Protein AF-A0A7H8PXS8-F1 (afdb_monomer)

Nearest PDB structures (foldseek):
  6e12-assembly1_A  TM=7.607E-01  e=1.998E-04  Nostoc sp. PCC 7120 = FACHB-418
  6e12-assembly1_B  TM=7.506E-01  e=2.685E-04  Nostoc sp. PCC 7120 = FACHB-418

Structure (mmCIF, N/CA/C/O backbone):
data_AF-A0A7H8PXS8-F1
#
_entry.id   AF-A0A7H8PXS8-F1
#
loop_
_atom_site.group_PDB
_atom_site.id
_atom_site.type_symbol
_atom_site.label_atom_id
_atom_site.label_alt_id
_atom_site.label_comp_id
_atom_site.label_asym_id
_atom_site.label_entity_id
_atom_site.label_seq_id
_atom_site.pdbx_PDB_ins_code
_atom_site.Cartn_x
_atom_site.Cartn_y
_atom_site.Cartn_z
_atom_site.occupancy
_atom_site.B_iso_or_equiv
_atom_site.auth_seq_id
_atom_site.auth_comp_id
_atom_site.auth_asym_id
_atom_site.auth_atom_id
_atom_site.pdbx_PDB_model_num
ATOM 1 N N . MET A 1 1 ? 23.139 -8.302 -4.263 1.00 83.38 1 MET A N 1
ATOM 2 C CA . MET A 1 1 ? 21.776 -8.685 -4.672 1.00 83.38 1 MET A CA 1
ATOM 3 C C . MET A 1 1 ? 21.035 -9.278 -3.473 1.00 83.38 1 MET A C 1
ATOM 5 O O . MET A 1 1 ? 21.646 -10.032 -2.718 1.00 83.38 1 MET A O 1
ATOM 9 N N . ILE A 1 2 ? 19.792 -8.868 -3.223 1.00 92.62 2 ILE A N 1
ATOM 10 C CA . ILE A 1 2 ? 18.937 -9.351 -2.122 1.00 92.62 2 ILE A CA 1
ATOM 11 C C . ILE A 1 2 ? 18.161 -10.564 -2.630 1.00 92.62 2 ILE A C 1
ATOM 13 O O . ILE A 1 2 ? 17.504 -10.453 -3.654 1.00 92.62 2 ILE A O 1
ATOM 17 N N . ARG A 1 3 ? 18.205 -11.699 -1.926 1.00 95.94 3 ARG A N 1
ATOM 18 C CA . ARG A 1 3 ? 17.465 -12.904 -2.329 1.00 95.94 3 ARG A CA 1
ATOM 19 C C . ARG A 1 3 ? 16.195 -13.068 -1.503 1.00 95.94 3 ARG A C 1
ATOM 21 O O . ARG A 1 3 ? 16.244 -12.937 -0.281 1.00 95.94 3 ARG A O 1
ATOM 28 N N . LEU A 1 4 ? 15.079 -13.392 -2.148 1.00 96.19 4 LEU A N 1
ATOM 29 C CA . LEU A 1 4 ? 13.788 -13.543 -1.466 1.00 96.19 4 LEU A CA 1
ATOM 30 C C . LEU A 1 4 ? 13.612 -14.897 -0.766 1.00 96.19 4 LEU A C 1
ATOM 32 O O . LEU A 1 4 ? 12.750 -15.024 0.090 1.00 96.19 4 LEU A O 1
ATOM 36 N N . ASP A 1 5 ? 14.468 -15.887 -1.018 1.00 94.88 5 ASP A N 1
ATOM 37 C CA . ASP A 1 5 ? 14.438 -17.183 -0.324 1.00 94.88 5 ASP A CA 1
ATOM 38 C C . ASP A 1 5 ? 14.931 -17.118 1.138 1.00 94.88 5 ASP A C 1
ATOM 40 O O . ASP A 1 5 ? 14.965 -18.128 1.842 1.00 94.88 5 ASP A O 1
ATOM 44 N N . ARG A 1 6 ? 15.305 -15.928 1.631 1.00 94.75 6 ARG A N 1
ATOM 45 C CA . ARG A 1 6 ? 15.843 -15.708 2.981 1.00 94.75 6 ARG A CA 1
ATOM 46 C C . ARG A 1 6 ? 15.152 -14.552 3.692 1.00 94.75 6 ARG A C 1
ATOM 48 O O . ARG A 1 6 ? 14.675 -13.602 3.079 1.00 94.75 6 ARG A O 1
ATOM 55 N N . ARG A 1 7 ? 15.165 -14.604 5.027 1.00 94.44 7 ARG A N 1
ATOM 56 C CA . ARG A 1 7 ? 14.743 -13.494 5.897 1.00 94.44 7 ARG A CA 1
ATOM 57 C C . ARG A 1 7 ? 15.970 -12.761 6.427 1.00 94.44 7 ARG A C 1
ATOM 59 O O . ARG A 1 7 ? 16.865 -13.368 7.010 1.00 94.44 7 ARG A O 1
ATOM 66 N N . TYR A 1 8 ? 15.993 -11.444 6.273 1.00 95.44 8 TYR A N 1
ATOM 67 C CA . TYR A 1 8 ? 17.057 -10.565 6.755 1.00 95.44 8 TYR A CA 1
ATOM 68 C C . TYR A 1 8 ? 16.604 -9.837 8.025 1.00 95.44 8 TYR A C 1
ATOM 70 O O . TYR A 1 8 ? 16.448 -8.616 8.024 1.00 95.44 8 TYR A O 1
ATOM 78 N N . TYR A 1 9 ? 16.383 -10.581 9.114 1.00 92.00 9 TYR A N 1
ATOM 79 C CA . TYR A 1 9 ? 15.757 -10.068 10.341 1.00 92.00 9 TYR A CA 1
ATOM 80 C C . TYR A 1 9 ? 16.371 -8.765 10.861 1.00 92.00 9 TYR A C 1
ATOM 82 O O . TYR A 1 9 ? 15.640 -7.807 11.084 1.00 92.00 9 TYR A O 1
ATOM 90 N N . LEU A 1 10 ? 17.701 -8.683 10.987 1.00 93.31 10 LEU A N 1
ATOM 91 C CA . LEU A 1 10 ? 18.369 -7.471 11.482 1.00 93.31 10 LEU A CA 1
ATOM 92 C C . LEU A 1 10 ? 18.119 -6.256 10.579 1.00 93.31 10 LEU A C 1
ATOM 94 O O . LEU A 1 10 ? 17.820 -5.171 11.073 1.00 93.31 10 LEU A O 1
ATOM 98 N N . ARG A 1 11 ? 18.182 -6.434 9.252 1.00 94.69 11 ARG A N 1
ATOM 99 C CA . ARG A 1 11 ? 17.912 -5.353 8.288 1.00 94.69 11 ARG A CA 1
ATOM 100 C C . ARG A 1 11 ? 16.443 -4.941 8.311 1.00 94.69 11 ARG A C 1
ATOM 102 O O . ARG A 1 11 ? 16.144 -3.752 8.272 1.00 94.69 11 ARG A O 1
ATOM 109 N N . GLY A 1 12 ? 15.542 -5.916 8.409 1.00 92.25 12 GLY A N 1
ATOM 110 C CA . GLY A 1 12 ? 14.104 -5.693 8.489 1.00 92.25 12 GLY A CA 1
ATOM 111 C C . GLY A 1 12 ? 13.685 -4.962 9.765 1.00 92.25 12 GLY A C 1
ATOM 112 O O . GLY A 1 12 ? 12.979 -3.960 9.691 1.00 92.25 12 GLY A O 1
ATOM 113 N N . LEU A 1 13 ? 14.183 -5.400 10.925 1.00 90.00 13 LEU A N 1
ATOM 114 C CA . LEU A 1 13 ? 13.954 -4.736 12.211 1.00 90.00 13 LEU A CA 1
ATOM 115 C C . LEU A 1 13 ? 14.551 -3.327 12.230 1.00 90.00 13 LEU A C 1
ATOM 117 O O . LEU A 1 13 ? 13.904 -2.399 12.708 1.00 90.00 13 LEU A O 1
ATOM 121 N N . TYR A 1 14 ? 15.743 -3.140 11.656 1.00 91.69 14 TYR A N 1
ATOM 122 C CA . TYR A 1 14 ? 16.353 -1.819 11.527 1.00 91.69 14 TYR A CA 1
ATOM 123 C C . TYR A 1 14 ? 15.521 -0.880 10.640 1.00 91.69 14 TYR A C 1
ATOM 125 O O . TYR A 1 14 ? 15.281 0.266 11.018 1.00 91.69 14 TYR A O 1
ATOM 133 N N . ALA A 1 15 ? 15.022 -1.357 9.496 1.00 92.19 15 ALA A N 1
ATOM 134 C CA . ALA A 1 15 ? 14.120 -0.588 8.638 1.00 92.19 15 ALA A CA 1
ATOM 135 C C . ALA A 1 15 ? 12.823 -0.212 9.382 1.00 92.19 15 ALA A C 1
ATOM 137 O O . ALA A 1 15 ? 12.440 0.959 9.404 1.00 92.19 15 ALA A O 1
ATOM 138 N N . ALA A 1 16 ? 12.198 -1.168 10.071 1.00 88.00 16 ALA A N 1
ATOM 139 C CA . ALA A 1 16 ? 10.987 -0.927 10.853 1.00 88.00 16 ALA A CA 1
ATOM 140 C C . ALA A 1 16 ? 11.219 0.062 12.015 1.00 88.00 16 ALA A C 1
ATOM 142 O O . ALA A 1 16 ? 10.391 0.939 12.260 1.00 88.00 16 ALA A O 1
ATOM 143 N N . PHE A 1 17 ? 12.374 -0.003 12.683 1.00 87.62 17 PHE A N 1
ATOM 144 C CA . PHE A 1 17 ? 12.773 0.980 13.693 1.00 87.62 17 PHE A CA 1
ATOM 145 C C . PHE A 1 17 ? 12.954 2.380 13.088 1.00 87.62 17 PHE A C 1
ATOM 147 O O . PHE A 1 17 ? 12.447 3.364 13.628 1.00 87.62 17 PHE A O 1
ATOM 154 N N . ARG A 1 18 ? 13.626 2.492 11.934 1.00 88.81 18 ARG A N 1
ATOM 155 C CA . ARG A 1 18 ? 13.788 3.773 11.225 1.00 88.81 18 ARG A CA 1
ATOM 156 C C . ARG A 1 18 ? 12.452 4.386 10.812 1.00 88.81 18 ARG A C 1
ATOM 158 O O . ARG A 1 18 ? 12.308 5.605 10.912 1.00 88.81 18 ARG A O 1
ATOM 165 N N . TRP A 1 19 ? 11.499 3.561 10.373 1.00 87.19 19 TRP A N 1
ATOM 166 C CA . TRP A 1 19 ? 10.123 3.996 10.137 1.00 87.19 19 TRP A CA 1
ATOM 167 C C . TRP A 1 19 ? 9.504 4.543 11.424 1.00 87.19 19 TRP A C 1
ATOM 169 O O . TRP A 1 19 ? 9.099 5.698 11.441 1.00 87.19 19 TRP A O 1
ATOM 179 N N . MET A 1 20 ? 9.534 3.787 12.525 1.00 82.06 20 MET A N 1
ATOM 180 C CA . MET A 1 20 ? 8.934 4.190 13.806 1.00 82.06 20 MET A CA 1
ATOM 181 C C . MET A 1 20 ? 9.477 5.529 14.338 1.00 82.06 20 MET A C 1
ATOM 183 O O . MET A 1 20 ? 8.733 6.316 14.922 1.00 82.06 20 MET A O 1
ATOM 187 N N . MET A 1 21 ? 10.759 5.832 14.107 1.00 81.19 21 MET A N 1
ATOM 188 C CA . MET A 1 21 ? 11.358 7.110 14.516 1.00 81.19 21 MET A CA 1
ATOM 189 C C . MET A 1 21 ? 10.848 8.308 13.690 1.00 81.19 21 MET A C 1
ATOM 191 O O . MET A 1 21 ? 10.709 9.420 14.217 1.00 81.19 21 MET A O 1
ATOM 195 N N . ASN A 1 22 ? 10.554 8.105 12.399 1.00 80.50 22 ASN A N 1
ATOM 196 C CA . ASN A 1 22 ? 10.118 9.159 11.474 1.00 80.50 22 ASN A CA 1
ATOM 197 C C . ASN A 1 22 ? 9.004 8.692 10.507 1.00 80.50 22 ASN A C 1
ATOM 199 O O . ASN A 1 22 ? 9.196 8.782 9.290 1.00 80.50 22 ASN A O 1
ATOM 203 N N . PRO A 1 23 ? 7.836 8.253 11.017 1.00 71.19 23 PRO A N 1
ATOM 204 C CA . PRO A 1 23 ? 6.829 7.525 10.230 1.00 71.19 23 PRO A CA 1
ATOM 205 C C . PRO A 1 23 ? 6.158 8.385 9.153 1.00 71.19 23 PRO A C 1
ATOM 207 O O . PRO A 1 23 ? 5.690 7.862 8.153 1.00 71.19 23 PRO A O 1
ATOM 210 N N . VAL A 1 24 ? 6.190 9.708 9.326 1.00 67.94 24 VAL A N 1
ATOM 211 C CA . VAL A 1 24 ? 5.531 10.718 8.475 1.00 67.94 24 VAL A CA 1
ATOM 212 C C . VAL A 1 24 ? 6.524 11.439 7.555 1.00 67.94 24 VAL A C 1
ATOM 214 O O . VAL A 1 24 ? 6.307 12.566 7.128 1.00 67.94 24 VAL A O 1
ATOM 217 N N . SER A 1 25 ? 7.691 10.839 7.325 1.00 73.44 25 SER A N 1
ATOM 218 C CA . SER A 1 25 ? 8.720 11.398 6.448 1.00 73.44 25 SER A CA 1
ATOM 219 C C . SER A 1 25 ? 8.994 10.456 5.296 1.00 73.44 25 SER A C 1
ATOM 221 O O . SER A 1 25 ? 8.907 9.241 5.454 1.00 73.44 25 SER A O 1
ATOM 223 N N . GLU A 1 26 ? 9.430 11.002 4.166 1.00 73.88 26 GLU A N 1
ATOM 224 C CA . GLU A 1 26 ? 9.831 10.211 3.001 1.00 73.88 26 GLU A CA 1
ATOM 225 C C . GLU A 1 26 ? 10.891 9.155 3.374 1.00 73.88 26 GLU A C 1
ATOM 227 O O . GLU A 1 26 ? 10.811 7.982 3.005 1.00 73.88 26 GLU A O 1
ATOM 232 N N . GLY A 1 27 ? 11.843 9.548 4.227 1.00 78.50 27 GLY A N 1
ATOM 233 C CA . GLY A 1 27 ? 12.884 8.665 4.745 1.00 78.50 27 GLY A CA 1
ATOM 234 C C . GLY A 1 27 ? 12.373 7.525 5.633 1.00 78.50 27 GLY A C 1
ATOM 235 O O . GLY A 1 27 ? 13.073 6.514 5.739 1.00 78.50 27 GLY A O 1
ATOM 236 N N . GLY A 1 28 ? 11.201 7.679 6.257 1.00 81.38 28 GLY A N 1
ATOM 237 C CA . GLY A 1 28 ? 10.507 6.642 7.022 1.00 81.38 28 GLY A CA 1
ATOM 238 C C . GLY A 1 28 ? 9.593 5.788 6.150 1.00 81.38 28 GLY A C 1
ATOM 239 O O . GLY A 1 28 ? 9.675 4.566 6.221 1.00 81.38 28 GLY A O 1
ATOM 240 N N . ALA A 1 29 ? 8.802 6.405 5.271 1.00 80.62 29 ALA A N 1
ATOM 241 C CA . ALA A 1 29 ? 7.908 5.714 4.341 1.00 80.62 29 ALA A CA 1
ATOM 242 C C . ALA A 1 29 ? 8.664 4.729 3.444 1.00 80.62 29 ALA A C 1
ATOM 244 O O . ALA A 1 29 ? 8.278 3.568 3.333 1.00 80.62 29 ALA A O 1
ATOM 245 N N . LYS A 1 30 ? 9.842 5.125 2.937 1.00 86.69 30 LYS A N 1
ATOM 246 C CA . LYS A 1 30 ? 10.703 4.234 2.146 1.00 86.69 30 LYS A CA 1
ATOM 247 C C . LYS A 1 30 ? 11.176 2.985 2.903 1.00 86.69 30 LYS A C 1
ATOM 249 O O . LYS A 1 30 ? 11.664 2.039 2.285 1.00 86.69 30 LYS A O 1
ATOM 254 N N . GLN A 1 31 ? 11.093 2.969 4.235 1.00 89.62 31 GLN A N 1
ATOM 255 C CA . GLN A 1 31 ? 11.479 1.811 5.043 1.00 89.62 31 GLN A CA 1
ATOM 256 C C . GLN A 1 31 ? 10.375 0.760 5.144 1.00 89.62 31 GLN A C 1
ATOM 258 O O . GLN A 1 31 ? 10.701 -0.390 5.418 1.00 89.62 31 GLN A O 1
ATOM 263 N N . VAL A 1 32 ? 9.107 1.109 4.908 1.00 86.88 32 VAL A N 1
ATOM 264 C CA . VAL A 1 32 ? 7.985 0.158 4.961 1.00 86.88 32 VAL A CA 1
ATOM 265 C C . VAL A 1 32 ? 8.167 -0.988 3.955 1.00 86.88 32 VAL A C 1
ATOM 267 O O . VAL A 1 32 ? 8.231 -2.139 4.398 1.00 86.88 32 VAL A O 1
ATOM 270 N N . PRO A 1 33 ? 8.369 -0.739 2.641 1.00 89.62 33 PRO A N 1
ATOM 271 C CA . PRO A 1 33 ? 8.605 -1.824 1.690 1.00 89.62 33 PRO A CA 1
ATOM 272 C C . PRO A 1 33 ? 9.906 -2.582 1.980 1.00 89.62 33 PRO A C 1
ATOM 274 O O . PRO A 1 33 ? 9.951 -3.801 1.843 1.00 89.62 33 PRO A O 1
ATOM 277 N N . ARG A 1 34 ? 10.949 -1.895 2.473 1.00 93.19 34 ARG A N 1
ATOM 278 C CA . ARG A 1 34 ? 12.211 -2.534 2.892 1.00 93.19 34 ARG A CA 1
ATOM 279 C C . ARG A 1 34 ? 11.985 -3.514 4.043 1.00 93.19 34 ARG A C 1
ATOM 281 O O . ARG A 1 34 ? 12.456 -4.645 3.979 1.00 93.19 34 ARG A O 1
ATOM 288 N N . ALA A 1 35 ? 11.259 -3.100 5.080 1.00 91.62 35 ALA A N 1
ATOM 289 C CA . ALA A 1 35 ? 10.930 -3.942 6.223 1.00 91.62 35 ALA A CA 1
ATOM 290 C C . ALA A 1 35 ? 10.096 -5.153 5.792 1.00 91.62 35 ALA A C 1
ATOM 292 O O . ALA A 1 35 ? 10.444 -6.269 6.173 1.00 91.62 35 ALA A O 1
ATOM 293 N N . ARG A 1 36 ? 9.068 -4.949 4.952 1.00 89.31 36 ARG A N 1
ATOM 294 C CA . ARG A 1 36 ? 8.256 -6.034 4.375 1.00 89.31 36 ARG A CA 1
ATOM 295 C C . ARG A 1 36 ? 9.150 -7.040 3.651 1.00 89.31 36 ARG A C 1
ATOM 297 O O . ARG A 1 36 ? 9.267 -8.172 4.101 1.00 89.31 36 ARG A O 1
ATOM 304 N N . ILE A 1 37 ? 9.881 -6.607 2.625 1.00 92.88 37 ILE A N 1
ATOM 305 C CA . ILE A 1 37 ? 10.730 -7.484 1.801 1.00 92.88 37 ILE A CA 1
ATOM 306 C C . ILE A 1 37 ? 11.777 -8.226 2.646 1.00 92.88 37 ILE A C 1
ATOM 308 O O . ILE A 1 37 ? 11.912 -9.444 2.535 1.00 92.88 37 ILE A O 1
ATOM 312 N N . TYR A 1 38 ? 12.483 -7.534 3.548 1.00 95.00 38 TYR A N 1
ATOM 313 C CA . TYR A 1 38 ? 13.493 -8.175 4.392 1.00 95.00 38 TYR A CA 1
ATOM 314 C C . TYR A 1 38 ? 12.911 -9.196 5.373 1.00 95.00 38 TYR A C 1
ATOM 316 O O . TYR A 1 38 ? 13.562 -10.206 5.646 1.00 95.00 38 TYR A O 1
ATOM 324 N N . LEU A 1 39 ? 11.730 -8.940 5.938 1.00 91.69 39 LEU A N 1
ATOM 325 C CA . LEU A 1 39 ? 11.133 -9.815 6.947 1.00 91.69 39 LEU A CA 1
ATOM 326 C C . LEU A 1 39 ? 10.314 -10.948 6.331 1.00 91.69 39 LEU A C 1
ATOM 328 O O . LEU A 1 39 ? 10.208 -12.003 6.958 1.00 91.69 39 LEU A O 1
ATOM 332 N N . THR A 1 40 ? 9.750 -10.755 5.136 1.00 91.50 40 THR A N 1
ATOM 333 C CA . THR A 1 40 ? 8.748 -11.654 4.545 1.00 91.50 40 THR A CA 1
ATOM 334 C C . THR A 1 40 ? 9.121 -12.207 3.171 1.00 91.50 40 THR A C 1
ATOM 336 O O . THR A 1 40 ? 8.259 -12.812 2.548 1.00 91.50 40 THR A O 1
ATOM 339 N N . GLY A 1 41 ? 10.375 -12.081 2.718 1.00 94.44 41 GLY A N 1
ATOM 340 C CA . GLY A 1 41 ? 10.860 -12.621 1.433 1.00 94.44 41 GLY A CA 1
ATOM 341 C C . GLY A 1 41 ? 10.292 -14.001 1.057 1.00 94.44 41 GLY A C 1
ATOM 342 O O . GLY A 1 41 ? 9.590 -14.099 0.052 1.00 94.44 41 GLY A O 1
ATOM 343 N N . PRO A 1 42 ? 10.473 -15.050 1.888 1.00 95.88 42 PRO A N 1
ATOM 344 C CA . PRO A 1 42 ? 9.983 -16.386 1.542 1.00 95.88 42 PRO A CA 1
ATOM 345 C C . PRO A 1 42 ? 8.457 -16.473 1.441 1.00 95.88 42 PRO A C 1
ATOM 347 O O . PRO A 1 42 ? 7.932 -17.296 0.699 1.00 95.88 42 PRO A O 1
ATOM 350 N N . GLN A 1 43 ? 7.741 -15.625 2.187 1.00 94.62 43 GLN A N 1
ATOM 351 C CA . GLN A 1 43 ? 6.285 -15.553 2.108 1.00 94.62 43 GLN A CA 1
ATOM 352 C C . GLN A 1 43 ? 5.839 -14.924 0.787 1.00 94.62 43 GLN A C 1
ATOM 354 O O . GLN A 1 43 ? 4.88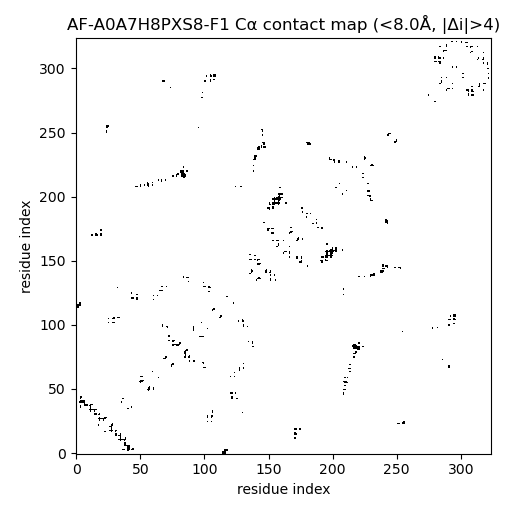6 -15.415 0.212 1.00 94.62 43 GLN A O 1
ATOM 359 N N . ILE A 1 44 ? 6.556 -13.923 0.265 1.00 95.81 44 ILE A N 1
ATOM 360 C CA . ILE A 1 44 ? 6.252 -13.321 -1.044 1.00 95.81 44 ILE A CA 1
ATOM 361 C C . ILE A 1 44 ? 6.331 -14.380 -2.153 1.00 95.81 44 ILE A C 1
ATOM 363 O O . ILE A 1 44 ? 5.417 -14.491 -2.961 1.00 95.81 44 ILE A O 1
ATOM 367 N N . LEU A 1 45 ? 7.381 -15.211 -2.152 1.00 97.06 45 LEU A N 1
ATOM 368 C CA . LEU A 1 45 ? 7.510 -16.314 -3.115 1.00 97.06 45 LEU A CA 1
ATOM 369 C C . LEU A 1 45 ? 6.366 -17.330 -2.975 1.00 97.06 45 LEU A C 1
ATOM 371 O O . LEU A 1 45 ? 5.839 -17.829 -3.969 1.00 97.06 45 LEU A O 1
ATOM 375 N N . LYS A 1 46 ? 5.957 -17.617 -1.734 1.00 96.69 46 LYS A N 1
ATOM 376 C CA . LYS A 1 46 ? 4.806 -18.478 -1.461 1.00 96.69 46 LYS A CA 1
ATOM 377 C C . LYS A 1 46 ? 3.496 -17.851 -1.946 1.00 96.69 46 LYS A C 1
ATOM 379 O O . LYS A 1 46 ? 2.672 -18.569 -2.496 1.00 96.69 46 LYS A O 1
ATOM 384 N N . ASP A 1 47 ? 3.314 -16.545 -1.775 1.00 96.75 47 ASP A N 1
ATOM 385 C CA . ASP A 1 47 ? 2.113 -15.829 -2.204 1.00 96.75 47 ASP A CA 1
ATOM 386 C C . ASP A 1 47 ? 1.958 -15.899 -3.731 1.00 96.75 47 ASP A C 1
ATOM 388 O O . ASP A 1 47 ? 0.859 -16.179 -4.204 1.00 96.75 47 ASP A O 1
ATOM 392 N N . VAL A 1 48 ? 3.048 -15.755 -4.500 1.00 98.06 48 VAL A N 1
ATOM 393 C CA . VAL A 1 48 ? 3.040 -15.963 -5.965 1.00 98.06 48 VAL A CA 1
ATOM 394 C C . VAL A 1 48 ? 2.592 -17.385 -6.313 1.00 98.06 48 VAL A C 1
ATOM 396 O O . VAL A 1 48 ? 1.748 -17.589 -7.183 1.00 98.06 48 VAL A O 1
ATOM 399 N N . GLU A 1 49 ? 3.109 -18.387 -5.609 1.00 97.88 49 GLU A N 1
ATOM 400 C CA . GLU A 1 49 ? 2.726 -19.779 -5.841 1.00 97.88 49 GLU A CA 1
ATOM 401 C C . GLU A 1 49 ? 1.261 -20.066 -5.450 1.00 97.88 49 GLU A C 1
ATOM 403 O O . GLU A 1 49 ? 0.561 -20.819 -6.128 1.00 97.88 49 GLU A O 1
ATOM 408 N N . GLU A 1 50 ? 0.759 -19.431 -4.389 1.00 97.00 50 GLU A N 1
ATOM 409 C CA . GLU A 1 50 ? -0.661 -19.452 -4.028 1.00 97.00 50 GLU A CA 1
ATOM 410 C C . GLU A 1 50 ? -1.519 -18.777 -5.114 1.00 97.00 50 GLU A C 1
ATOM 412 O O . GLU A 1 50 ? -2.574 -19.307 -5.467 1.00 97.00 50 GLU A O 1
ATOM 417 N N . MET A 1 51 ? -1.053 -17.675 -5.720 1.00 98.12 51 MET A N 1
ATOM 418 C CA . MET A 1 51 ? -1.743 -17.037 -6.850 1.00 98.12 51 MET A CA 1
ATOM 419 C C . MET A 1 51 ? -1.848 -17.962 -8.057 1.00 98.12 51 MET A C 1
ATOM 421 O O . MET A 1 51 ? -2.925 -18.045 -8.639 1.00 98.12 51 MET A O 1
ATOM 425 N N . ARG A 1 52 ? -0.787 -18.699 -8.411 1.00 98.12 52 ARG A N 1
ATOM 426 C CA . ARG A 1 52 ? -0.809 -19.642 -9.548 1.00 98.12 52 ARG A CA 1
ATOM 427 C C . ARG A 1 52 ? -1.883 -20.722 -9.414 1.00 98.12 52 ARG A C 1
ATOM 429 O O . ARG A 1 52 ? -2.396 -21.200 -10.420 1.00 98.12 52 ARG A O 1
ATOM 436 N N . ARG A 1 53 ? -2.237 -21.097 -8.182 1.00 97.62 53 ARG A N 1
ATOM 437 C CA . ARG A 1 53 ? -3.289 -22.086 -7.888 1.00 97.62 5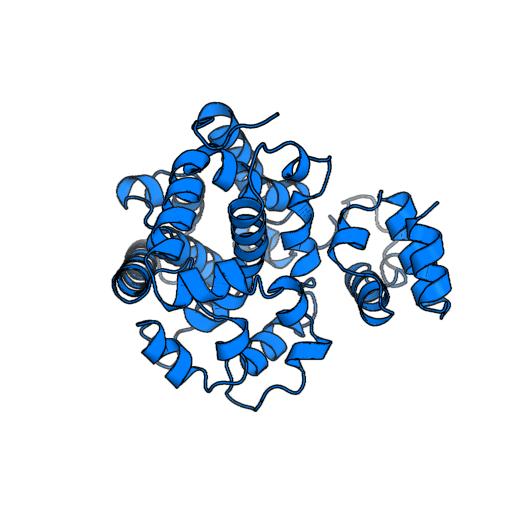3 ARG A CA 1
ATOM 438 C C . ARG A 1 53 ? -4.684 -21.475 -7.762 1.00 97.62 53 ARG A C 1
ATOM 440 O O . ARG A 1 53 ? -5.666 -22.210 -7.767 1.00 97.62 53 ARG A O 1
ATOM 447 N N . HIS A 1 54 ? -4.784 -20.156 -7.631 1.00 97.88 54 HIS A N 1
ATOM 448 C CA . HIS A 1 54 ? -6.050 -19.450 -7.494 1.00 97.88 54 HIS A CA 1
ATOM 449 C C . HIS A 1 54 ? -6.553 -18.983 -8.871 1.00 97.88 54 HIS A C 1
ATOM 451 O O . HIS A 1 54 ? -5.803 -18.302 -9.564 1.00 97.88 54 HIS A O 1
ATOM 457 N N . PRO A 1 55 ? -7.813 -19.235 -9.280 1.00 97.56 55 PRO A N 1
ATOM 458 C CA . PRO A 1 55 ? -8.290 -18.872 -10.622 1.00 97.56 55 PRO A CA 1
ATOM 459 C C . PRO A 1 55 ? -8.098 -17.389 -10.979 1.00 97.56 55 PRO A C 1
ATOM 461 O O . PRO A 1 55 ? -7.604 -17.061 -12.057 1.00 97.56 55 PRO A O 1
ATOM 464 N N . VAL A 1 56 ? -8.423 -16.485 -10.047 1.00 98.12 56 VAL A N 1
ATOM 465 C CA . VAL A 1 56 ? -8.205 -15.037 -10.228 1.00 98.12 56 VAL A CA 1
ATOM 466 C C . VAL A 1 56 ? -6.715 -14.696 -10.153 1.00 98.12 56 VAL A C 1
ATOM 468 O O . VAL A 1 56 ? -6.236 -13.874 -10.922 1.00 98.12 56 VAL A O 1
ATOM 471 N N . GLY A 1 57 ? -5.956 -15.362 -9.277 1.00 98.12 57 GLY A N 1
ATOM 472 C CA . GLY A 1 57 ? -4.527 -15.089 -9.109 1.00 98.12 57 GLY A CA 1
ATOM 473 C C . GLY A 1 57 ? -3.724 -15.469 -10.353 1.00 98.12 57 GLY A C 1
ATOM 474 O O . GLY A 1 57 ? -2.918 -14.679 -10.831 1.00 98.12 57 GLY A O 1
ATOM 475 N N . ALA A 1 58 ? -4.008 -16.634 -10.934 1.00 98.38 58 ALA A N 1
ATOM 476 C CA . ALA A 1 58 ? -3.391 -17.116 -12.162 1.00 98.38 58 ALA A CA 1
ATOM 477 C C . ALA A 1 58 ? -3.723 -16.214 -13.357 1.00 98.38 58 ALA A C 1
ATOM 479 O O . ALA A 1 58 ? -2.865 -15.969 -14.205 1.00 98.38 58 ALA A O 1
ATOM 480 N N . ARG A 1 59 ? -4.955 -15.683 -13.413 1.00 98.25 59 ARG A N 1
ATOM 481 C CA . ARG A 1 59 ? -5.327 -14.652 -14.388 1.00 98.25 59 ARG A CA 1
ATOM 482 C C . ARG A 1 59 ? -4.473 -13.398 -14.219 1.00 98.25 59 ARG A C 1
ATOM 484 O O . ARG A 1 59 ? -3.848 -12.972 -15.184 1.00 98.25 59 ARG A O 1
ATOM 491 N N . LEU A 1 60 ? -4.402 -12.860 -13.004 1.00 98.38 60 LEU A N 1
ATOM 492 C CA . LEU A 1 60 ? -3.642 -11.647 -12.715 1.00 98.38 60 LEU A CA 1
ATOM 493 C C . LEU A 1 60 ? -2.141 -11.807 -13.001 1.00 98.38 60 LEU A C 1
ATOM 495 O O . LEU A 1 60 ? -1.545 -10.899 -13.564 1.00 98.38 60 LEU A O 1
ATOM 499 N N . LEU A 1 61 ? -1.535 -12.961 -12.700 1.00 98.25 61 LEU A N 1
ATOM 500 C CA . LEU A 1 61 ? -0.127 -13.224 -13.034 1.00 98.25 61 LEU A CA 1
ATOM 501 C C . LEU A 1 61 ? 0.130 -13.307 -14.545 1.00 98.25 61 LEU A C 1
ATOM 503 O O . LEU A 1 61 ? 1.221 -12.971 -15.002 1.00 98.25 61 LEU A O 1
ATOM 507 N N . ARG A 1 62 ? -0.857 -13.746 -15.331 1.00 98.12 62 ARG A N 1
ATOM 508 C CA . ARG A 1 62 ? -0.757 -13.767 -16.795 1.00 98.12 62 ARG A CA 1
ATOM 509 C C . ARG A 1 62 ? -0.932 -12.372 -17.394 1.00 98.12 62 ARG A C 1
ATOM 511 O O . ARG A 1 62 ? -0.196 -12.015 -18.304 1.00 98.12 62 ARG A O 1
ATOM 518 N N . GLU A 1 63 ? -1.920 -11.622 -16.917 1.00 98.00 63 GLU A N 1
ATOM 519 C CA . GLU A 1 63 ? -2.315 -10.325 -17.489 1.00 98.00 63 GLU A CA 1
ATOM 520 C C . GLU A 1 63 ? -1.487 -9.157 -16.953 1.00 98.00 63 GLU A C 1
ATOM 522 O O . GLU A 1 63 ? -1.361 -8.144 -17.632 1.00 98.00 63 GLU A O 1
ATOM 527 N N . LYS A 1 64 ? -0.921 -9.308 -15.751 1.00 97.75 64 LYS A N 1
ATOM 528 C CA . LYS A 1 64 ? -0.088 -8.322 -15.057 1.00 97.75 64 LYS A CA 1
ATOM 529 C C . LYS A 1 64 ? -0.643 -6.888 -15.147 1.00 97.75 64 LYS A C 1
ATOM 531 O O . LYS A 1 64 ? 0.095 -5.986 -15.546 1.00 97.75 64 LYS A O 1
ATOM 536 N N . PRO A 1 65 ? -1.916 -6.635 -14.769 1.00 97.12 65 PRO A N 1
ATOM 537 C CA . PRO A 1 65 ? -2.479 -5.290 -14.841 1.00 97.12 65 PRO A CA 1
ATOM 538 C C . PRO A 1 65 ? -1.660 -4.298 -14.006 1.00 97.12 65 PRO A C 1
ATOM 540 O O . PRO A 1 65 ? -1.105 -4.647 -12.955 1.00 97.12 65 PRO A O 1
ATOM 543 N N . ASP A 1 66 ? -1.570 -3.057 -14.485 1.00 94.06 66 ASP A N 1
ATOM 544 C CA . ASP A 1 66 ? -0.814 -2.011 -13.806 1.00 94.06 66 ASP A CA 1
ATOM 545 C C . ASP A 1 66 ? -1.669 -1.294 -12.762 1.00 94.06 66 ASP A C 1
ATOM 547 O O . ASP A 1 66 ? -2.343 -0.298 -13.037 1.00 94.06 66 ASP A O 1
ATOM 551 N N . PHE A 1 67 ? -1.595 -1.787 -11.528 1.00 95.06 67 PHE A N 1
ATOM 552 C CA . PHE A 1 67 ? -2.333 -1.194 -10.418 1.00 95.06 67 PHE A CA 1
ATOM 553 C C . PHE A 1 67 ? -1.936 0.263 -10.151 1.00 95.06 67 PHE A C 1
ATOM 555 O O . PHE A 1 67 ? -2.774 1.078 -9.770 1.00 95.06 67 PHE A O 1
ATOM 562 N N . GLY A 1 68 ? -0.665 0.611 -10.379 1.00 92.25 68 GLY A N 1
ATOM 563 C CA . GLY A 1 68 ? -0.177 1.974 -10.189 1.00 92.25 68 GLY A CA 1
ATOM 564 C C . GLY A 1 68 ? -0.779 2.957 -11.191 1.00 92.25 68 GLY A C 1
ATOM 565 O O . GLY A 1 68 ? -1.043 4.104 -10.828 1.00 92.25 68 GLY A O 1
ATOM 566 N N . GLU A 1 69 ? -1.041 2.506 -12.420 1.00 91.50 69 GLU A N 1
ATOM 567 C CA . GLU A 1 69 ? -1.768 3.290 -13.423 1.00 91.50 69 GLU A CA 1
ATOM 568 C C . GLU A 1 69 ? -3.260 3.374 -13.075 1.00 91.50 69 GLU A C 1
ATOM 570 O O . GLU A 1 69 ? -3.839 4.459 -13.102 1.00 91.50 69 GLU A O 1
ATOM 575 N N . ALA A 1 70 ? -3.887 2.271 -12.659 1.00 94.31 70 ALA A N 1
ATOM 576 C CA . ALA A 1 70 ? -5.295 2.275 -12.250 1.00 94.31 70 ALA A CA 1
ATOM 577 C C . ALA A 1 70 ? -5.578 3.222 -11.064 1.00 94.31 70 ALA A C 1
ATOM 579 O O . ALA A 1 70 ? -6.663 3.792 -10.976 1.00 94.31 70 ALA A O 1
ATOM 580 N N . CYS A 1 71 ? -4.599 3.426 -10.177 1.00 93.69 71 CYS A N 1
ATOM 581 C CA . CYS A 1 71 ? -4.684 4.350 -9.042 1.00 93.69 71 CYS A CA 1
ATOM 582 C C . CYS A 1 71 ? -4.464 5.836 -9.399 1.00 93.69 71 CYS A C 1
ATOM 584 O O . CYS A 1 71 ? -4.519 6.680 -8.502 1.00 93.69 71 CYS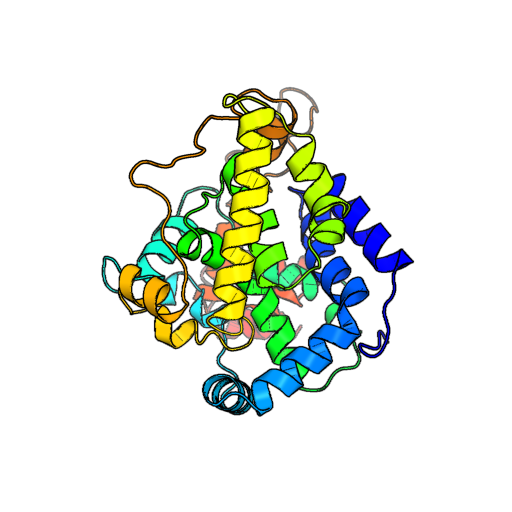 A O 1
ATOM 586 N N . GLN A 1 72 ? -4.183 6.190 -10.659 1.00 90.19 72 GLN A N 1
ATOM 587 C CA . GLN A 1 72 ? -3.990 7.592 -11.055 1.00 90.19 72 GLN A CA 1
ATOM 588 C C . GLN A 1 72 ? -5.308 8.369 -11.022 1.00 90.19 72 GLN A C 1
ATOM 590 O O . GLN A 1 72 ? -6.343 7.868 -11.456 1.00 90.19 72 GLN A O 1
ATOM 595 N N . LEU A 1 73 ? -5.262 9.632 -10.582 1.00 89.88 73 LEU A N 1
ATOM 596 C CA . LEU A 1 73 ? -6.462 10.468 -10.432 1.00 89.88 73 LEU A CA 1
ATOM 597 C C . LEU A 1 73 ? -7.278 10.573 -11.728 1.00 89.88 73 LEU A C 1
ATOM 599 O O . LEU A 1 73 ? -8.489 10.373 -11.685 1.00 89.88 73 LEU A O 1
ATOM 603 N N . LYS A 1 74 ? -6.615 10.773 -12.874 1.00 89.88 74 LYS A N 1
ATOM 604 C CA . LYS A 1 74 ? -7.243 10.808 -14.210 1.00 89.88 74 LYS A CA 1
ATOM 605 C C . LYS A 1 74 ? -8.058 9.546 -14.545 1.00 89.88 74 LYS A C 1
ATOM 607 O O . LYS A 1 74 ? -9.038 9.613 -15.276 1.00 89.88 74 LYS A O 1
ATOM 612 N N . ASN A 1 75 ? -7.665 8.392 -14.000 1.00 93.00 75 ASN A N 1
ATOM 613 C CA . ASN A 1 75 ? -8.329 7.110 -14.243 1.00 93.00 75 ASN A CA 1
ATOM 614 C C . ASN A 1 75 ? -9.455 6.847 -13.228 1.00 93.00 75 ASN A C 1
ATOM 616 O O . ASN A 1 75 ? -10.314 6.003 -13.471 1.00 93.00 75 ASN A O 1
ATOM 620 N N . LEU A 1 76 ? -9.474 7.570 -12.105 1.00 95.00 76 LEU A N 1
ATOM 621 C CA . LEU A 1 76 ? -10.464 7.410 -11.040 1.00 95.00 76 LEU A CA 1
ATOM 622 C C . LEU A 1 76 ? -11.569 8.479 -11.072 1.00 95.00 76 LEU A C 1
ATOM 624 O O . LEU A 1 76 ? -12.668 8.219 -10.587 1.00 95.00 76 LEU A O 1
ATOM 628 N N . GLU A 1 77 ? -11.300 9.664 -11.629 1.00 94.00 77 GLU A N 1
ATOM 629 C CA . GLU A 1 77 ? -12.200 10.830 -11.568 1.00 94.00 77 GLU A CA 1
ATOM 630 C C . GLU A 1 77 ? -13.587 10.568 -12.175 1.00 94.00 77 GLU A C 1
ATOM 632 O O . GLU A 1 77 ? -14.592 11.053 -11.659 1.00 94.00 77 GLU A O 1
ATOM 637 N N . ASN A 1 78 ? -13.640 9.738 -13.221 1.00 94.25 78 ASN A N 1
ATOM 638 C CA . ASN A 1 78 ? -14.859 9.408 -13.961 1.00 94.25 78 ASN A CA 1
ATOM 639 C C . ASN A 1 78 ? -15.496 8.080 -13.514 1.00 94.25 78 ASN A C 1
ATOM 641 O O . ASN A 1 78 ? -16.426 7.592 -14.157 1.00 94.25 78 ASN A O 1
ATOM 645 N N . MET A 1 79 ? -15.003 7.469 -12.430 1.00 97.12 79 MET A N 1
ATOM 646 C CA . MET A 1 79 ? -15.608 6.253 -11.882 1.00 97.12 79 MET A CA 1
ATOM 647 C C . MET A 1 79 ? -17.020 6.550 -11.341 1.00 97.12 79 MET A C 1
ATOM 649 O O . MET A 1 79 ? -17.239 7.637 -10.796 1.00 97.12 79 MET A O 1
ATOM 653 N N . PRO A 1 80 ? -17.977 5.602 -11.437 1.00 98.12 80 PRO A N 1
ATOM 654 C CA . PRO A 1 80 ? -19.366 5.834 -11.037 1.00 98.12 80 PRO A CA 1
ATOM 655 C C . PRO A 1 80 ? -19.496 6.300 -9.585 1.00 98.12 80 PRO A C 1
ATOM 657 O O . PRO A 1 80 ? -18.788 5.807 -8.704 1.00 98.12 80 PRO A O 1
ATOM 660 N N . GLU A 1 81 ? -20.427 7.208 -9.296 1.00 97.56 81 GLU A N 1
ATOM 661 C CA . GLU A 1 81 ? -20.690 7.605 -7.912 1.00 97.56 81 GLU A CA 1
ATOM 662 C C . GLU A 1 81 ? -21.105 6.391 -7.056 1.00 97.56 81 GLU A C 1
ATOM 664 O O . GLU A 1 81 ? -21.824 5.503 -7.506 1.00 97.56 81 GLU A O 1
ATOM 669 N N . GLY A 1 82 ? -20.596 6.314 -5.822 1.00 96.56 82 GLY A N 1
ATOM 670 C CA . GLY A 1 82 ? -20.795 5.161 -4.933 1.00 96.56 82 GLY A CA 1
ATOM 671 C C . GLY A 1 82 ? -19.892 3.954 -5.231 1.00 96.56 82 GLY A C 1
ATOM 672 O O . GLY A 1 82 ? -19.862 3.004 -4.441 1.00 96.56 82 GLY A O 1
ATOM 673 N N . SER A 1 83 ? -19.114 3.992 -6.317 1.00 98.62 83 SER A N 1
ATOM 674 C CA . SER A 1 83 ? -18.110 2.966 -6.600 1.00 98.62 83 SER A CA 1
ATOM 675 C C . SER A 1 83 ? -16.903 3.048 -5.665 1.00 98.62 83 SER A C 1
ATOM 677 O O . SER A 1 83 ? -16.604 4.087 -5.065 1.00 98.62 83 SER A O 1
ATOM 679 N N . PHE A 1 84 ? -16.174 1.939 -5.563 1.00 98.50 84 PHE A N 1
ATOM 680 C CA . PHE A 1 84 ? -14.913 1.875 -4.832 1.00 98.50 84 PHE A CA 1
ATOM 681 C C . PHE A 1 84 ? -13.875 2.865 -5.386 1.00 98.50 84 PHE A C 1
ATOM 683 O O . PHE A 1 84 ? -13.258 3.602 -4.616 1.00 98.50 84 PHE A O 1
ATOM 690 N N . GLY A 1 85 ? -13.730 2.940 -6.708 1.00 98.00 85 GLY A N 1
ATOM 691 C CA . GLY A 1 85 ? -12.810 3.846 -7.392 1.00 98.00 85 GLY A CA 1
ATOM 692 C C . GLY A 1 85 ? -13.164 5.312 -7.162 1.00 98.00 85 GLY A C 1
ATOM 693 O O . GLY A 1 85 ? -12.282 6.107 -6.857 1.00 98.00 85 GLY A O 1
ATOM 694 N N . HIS A 1 86 ? -14.451 5.669 -7.191 1.00 97.75 86 HIS A N 1
ATOM 695 C CA . HIS A 1 86 ? -14.886 7.039 -6.908 1.00 97.75 86 HIS A CA 1
ATOM 696 C C . HIS A 1 86 ? -14.697 7.426 -5.430 1.00 97.75 86 HIS A C 1
ATOM 698 O O . HIS A 1 86 ? -14.322 8.557 -5.114 1.00 97.75 86 HIS A O 1
ATOM 704 N N . ALA A 1 87 ? -14.911 6.491 -4.498 1.00 96.94 87 ALA A N 1
ATOM 705 C CA . ALA A 1 87 ? -14.590 6.710 -3.087 1.00 96.94 87 ALA A CA 1
ATOM 706 C C . ALA A 1 87 ? -13.077 6.902 -2.873 1.00 96.94 87 ALA A C 1
ATOM 708 O O . ALA A 1 87 ? -12.664 7.775 -2.108 1.00 96.94 87 ALA A O 1
ATOM 709 N N . TYR A 1 88 ? -12.255 6.129 -3.587 1.00 96.56 88 TYR A N 1
ATOM 710 C CA . TYR A 1 88 ? -10.804 6.277 -3.576 1.00 96.56 88 TYR A CA 1
ATOM 711 C C . TYR A 1 88 ? -10.354 7.614 -4.186 1.00 96.56 88 TYR A C 1
ATOM 713 O O . TYR A 1 88 ? -9.560 8.317 -3.563 1.00 96.56 88 TYR A O 1
ATOM 721 N N . TYR A 1 89 ? -10.939 8.031 -5.315 1.00 95.75 89 TYR A N 1
ATOM 722 C CA . TYR A 1 89 ? -10.742 9.358 -5.909 1.00 95.75 89 TYR A CA 1
ATOM 723 C C . TYR A 1 89 ? -11.016 10.476 -4.899 1.00 95.75 89 TYR A C 1
ATOM 725 O O . TYR A 1 89 ? -10.140 11.294 -4.638 1.00 95.75 89 TYR A O 1
ATOM 733 N N . LYS A 1 90 ? -12.191 10.467 -4.251 1.00 94.12 90 LYS A N 1
ATOM 734 C CA . LYS A 1 90 ? -12.570 11.479 -3.247 1.00 94.12 90 LYS A CA 1
ATOM 735 C C . LYS A 1 90 ? -11.538 11.605 -2.120 1.00 94.12 90 LYS A C 1
ATOM 737 O O . LYS A 1 90 ? -11.267 12.715 -1.669 1.00 94.12 90 LYS A O 1
ATOM 742 N N . MET A 1 91 ? -10.958 10.490 -1.674 1.00 91.06 91 MET A N 1
ATOM 743 C CA . MET A 1 91 ? -9.899 10.499 -0.663 1.00 91.06 91 MET A CA 1
ATOM 744 C C . MET A 1 91 ? -8.580 11.054 -1.215 1.00 91.06 91 MET A C 1
ATOM 746 O O . MET A 1 91 ? -7.962 11.893 -0.565 1.00 91.06 91 MET A O 1
ATOM 750 N N . MET A 1 92 ? -8.153 10.611 -2.400 1.00 88.19 92 MET A N 1
ATOM 751 C CA . MET A 1 92 ? -6.868 11.003 -2.992 1.00 88.19 92 MET A CA 1
ATOM 752 C C . MET A 1 92 ? -6.849 12.444 -3.518 1.00 88.19 92 MET A C 1
ATOM 754 O O . MET A 1 92 ? -5.790 13.062 -3.550 1.00 88.19 92 MET A O 1
ATOM 758 N N . SER A 1 93 ? -8.006 13.000 -3.881 1.00 87.75 93 SER A N 1
ATOM 759 C CA . SER A 1 93 ? -8.163 14.396 -4.309 1.00 87.75 93 SER A CA 1
ATOM 760 C C . SER A 1 93 ? -8.279 15.386 -3.144 1.00 87.75 93 SER A C 1
ATOM 762 O O . SER A 1 93 ? -8.392 16.592 -3.373 1.00 87.75 93 SER A O 1
ATOM 764 N N . ALA A 1 94 ? -8.278 14.913 -1.893 1.00 84.56 94 ALA A N 1
ATOM 765 C CA . ALA A 1 94 ? -8.347 15.794 -0.735 1.00 84.56 94 ALA A CA 1
ATOM 766 C C . ALA A 1 94 ? -7.065 16.650 -0.609 1.00 84.56 94 ALA A C 1
ATOM 768 O O . ALA A 1 94 ? -5.957 16.146 -0.824 1.00 84.56 94 ALA A O 1
ATOM 769 N N . PRO A 1 95 ? -7.171 17.937 -0.219 1.00 76.00 95 PRO A N 1
ATOM 770 C CA . PRO A 1 95 ? -6.008 18.810 -0.092 1.00 76.00 95 PRO A CA 1
ATOM 771 C C . PRO A 1 95 ? -4.929 18.235 0.835 1.00 76.00 95 PRO A C 1
ATOM 773 O O . PRO A 1 95 ? -5.211 17.836 1.965 1.00 76.00 95 PRO A O 1
ATOM 776 N N . GLY A 1 96 ? -3.676 18.245 0.374 1.00 71.44 96 GLY A N 1
ATOM 777 C CA . GLY A 1 96 ? -2.519 17.788 1.150 1.00 71.44 96 GLY A CA 1
ATOM 778 C C . GLY A 1 96 ? -2.268 16.276 1.124 1.00 71.44 96 GLY A C 1
ATOM 779 O O . GLY A 1 96 ? -1.316 15.824 1.766 1.00 71.44 96 GLY A O 1
ATOM 780 N N . ILE A 1 97 ? -3.066 15.503 0.383 1.00 76.62 97 ILE A N 1
ATOM 781 C CA . ILE A 1 97 ? -2.773 14.097 0.092 1.00 76.62 97 ILE A CA 1
ATOM 782 C C . ILE A 1 97 ? -1.793 14.023 -1.081 1.00 76.62 97 ILE A C 1
ATOM 784 O O . ILE A 1 97 ? -2.008 14.608 -2.139 1.00 76.62 97 ILE A O 1
ATOM 788 N N . ALA A 1 98 ? -0.678 13.322 -0.876 1.00 77.25 98 ALA A N 1
ATOM 789 C CA . ALA A 1 98 ? 0.281 13.073 -1.942 1.00 77.25 98 ALA A CA 1
ATOM 790 C C . ALA A 1 98 ? -0.264 11.990 -2.889 1.00 77.25 98 ALA A C 1
ATOM 792 O O . ALA A 1 98 ? -0.838 11.013 -2.403 1.00 77.25 98 ALA A O 1
ATOM 793 N N . PRO A 1 99 ? -0.035 12.097 -4.210 1.00 77.75 99 PRO A N 1
ATOM 794 C CA . PRO A 1 99 ? -0.333 11.015 -5.139 1.00 77.75 99 PRO A CA 1
ATOM 795 C C . PRO A 1 99 ? 0.261 9.675 -4.686 1.00 77.75 99 PRO A C 1
ATOM 797 O O . PRO A 1 99 ? 1.426 9.613 -4.278 1.00 77.75 99 PRO A O 1
ATOM 800 N N . ALA A 1 100 ? -0.513 8.592 -4.805 1.00 80.75 100 ALA A N 1
ATOM 801 C CA . ALA A 1 100 ? -0.150 7.270 -4.278 1.00 80.75 100 ALA A CA 1
ATOM 802 C C . ALA A 1 100 ? 1.214 6.777 -4.798 1.00 80.75 100 ALA A C 1
ATOM 804 O O . ALA A 1 100 ? 2.037 6.241 -4.048 1.00 80.75 100 ALA A O 1
ATOM 805 N N . TYR A 1 101 ? 1.509 7.039 -6.076 1.00 81.62 101 TYR A N 1
ATOM 806 C CA . TYR A 1 101 ? 2.770 6.637 -6.699 1.00 81.62 101 TYR A CA 1
ATOM 807 C C . TYR A 1 101 ? 4.002 7.321 -6.085 1.00 81.62 101 TYR A C 1
ATOM 809 O O . TYR A 1 101 ? 5.095 6.761 -6.164 1.00 81.62 101 TYR A O 1
ATOM 817 N N . LEU A 1 102 ? 3.869 8.497 -5.453 1.00 82.81 102 LEU A N 1
ATOM 818 C CA . LEU A 1 102 ? 5.003 9.161 -4.803 1.00 82.81 102 LEU A CA 1
ATOM 819 C C . LEU A 1 102 ? 5.480 8.385 -3.577 1.00 82.81 102 LEU A C 1
ATOM 821 O O . LEU A 1 102 ? 6.683 8.364 -3.324 1.00 82.81 102 LEU A O 1
ATOM 825 N N . LEU A 1 103 ? 4.571 7.739 -2.838 1.00 80.31 103 LEU A N 1
ATOM 826 C CA . LEU A 1 103 ? 4.911 6.887 -1.696 1.00 80.31 103 LEU A CA 1
ATOM 827 C C . LEU A 1 103 ? 5.291 5.479 -2.142 1.00 80.31 103 LEU A C 1
ATOM 829 O O . LEU A 1 103 ? 6.353 4.986 -1.747 1.00 80.31 103 LEU A O 1
ATOM 833 N N . ALA A 1 104 ? 4.478 4.864 -3.004 1.00 84.69 104 ALA A N 1
ATOM 834 C CA . ALA A 1 104 ? 4.757 3.542 -3.558 1.00 84.69 104 ALA A CA 1
ATOM 835 C C . ALA A 1 104 ? 6.123 3.521 -4.268 1.00 84.69 104 ALA A C 1
ATOM 837 O O . ALA A 1 104 ? 6.973 2.664 -4.014 1.00 84.69 104 ALA A O 1
ATOM 838 N N . GLY A 1 105 ? 6.400 4.543 -5.077 1.00 85.00 105 GLY A N 1
ATOM 839 C CA . GLY A 1 105 ? 7.624 4.654 -5.856 1.00 85.00 105 GLY A CA 1
ATOM 840 C C . GLY A 1 105 ? 8.900 4.897 -5.044 1.00 85.00 105 GLY A C 1
ATOM 841 O O . GLY A 1 105 ? 9.997 4.764 -5.586 1.00 85.00 105 GLY A O 1
ATOM 842 N N . LEU A 1 106 ? 8.819 5.178 -3.735 1.00 85.12 106 LEU A N 1
ATOM 843 C CA . LEU A 1 106 ? 10.008 5.268 -2.870 1.00 85.12 106 LEU A CA 1
ATOM 844 C C . LEU A 1 106 ? 10.789 3.948 -2.783 1.00 85.12 106 LEU A C 1
ATOM 846 O O . LEU A 1 106 ? 11.944 3.944 -2.338 1.00 85.12 106 LEU A O 1
ATOM 850 N N . ALA A 1 107 ? 10.181 2.830 -3.190 1.00 86.44 107 ALA A N 1
ATOM 851 C CA . ALA A 1 107 ? 10.868 1.554 -3.341 1.00 86.44 107 ALA A CA 1
ATOM 852 C C . ALA A 1 107 ? 11.964 1.600 -4.424 1.00 86.44 107 ALA A C 1
ATOM 854 O O . ALA A 1 107 ? 13.032 1.021 -4.214 1.00 86.44 107 ALA A O 1
ATOM 855 N N . TYR A 1 108 ? 11.745 2.334 -5.523 1.00 86.88 108 TYR A N 1
ATOM 856 C CA . TYR A 1 108 ? 12.712 2.480 -6.623 1.00 86.88 108 TYR A CA 1
ATOM 857 C C . TYR A 1 108 ? 13.879 3.405 -6.281 1.00 86.88 108 TYR A C 1
ATOM 859 O O . TYR A 1 108 ? 14.927 3.353 -6.923 1.00 86.88 108 TYR A O 1
ATOM 867 N N . ARG A 1 109 ? 13.741 4.224 -5.230 1.00 80.69 109 ARG A N 1
ATOM 868 C CA . ARG A 1 109 ? 14.826 5.103 -4.799 1.00 80.69 109 ARG A CA 1
ATOM 869 C C . ARG A 1 109 ? 16.030 4.309 -4.315 1.00 80.69 109 ARG A C 1
ATOM 871 O O . ARG A 1 109 ? 15.911 3.327 -3.571 1.00 80.69 109 ARG A O 1
ATOM 878 N N . ASP A 1 110 ? 17.199 4.825 -4.675 1.00 83.69 110 ASP A N 1
ATOM 879 C CA . ASP A 1 110 ? 18.508 4.311 -4.280 1.00 83.69 110 ASP A CA 1
ATOM 880 C C . ASP A 1 110 ? 18.797 2.897 -4.845 1.00 83.69 110 ASP A C 1
ATOM 882 O O . ASP A 1 110 ? 19.614 2.166 -4.286 1.00 83.69 110 ASP A O 1
ATOM 886 N N . GLY A 1 111 ? 18.087 2.476 -5.904 1.00 85.94 111 GLY A N 1
ATOM 887 C CA . GLY A 1 111 ? 18.261 1.171 -6.560 1.00 85.94 111 GLY A CA 1
ATOM 888 C C . GLY A 1 111 ? 17.844 -0.036 -5.711 1.00 85.94 111 GLY A C 1
ATOM 889 O O . GLY A 1 111 ? 18.179 -1.171 -6.044 1.00 85.94 111 GLY A O 1
ATOM 890 N N . PHE A 1 112 ? 17.136 0.174 -4.592 1.00 90.25 112 PHE A N 1
ATOM 891 C CA . PHE A 1 112 ? 16.788 -0.910 -3.667 1.00 90.25 112 PHE A CA 1
ATOM 892 C C . PHE A 1 112 ? 15.919 -1.977 -4.332 1.00 90.25 112 PHE A C 1
ATOM 894 O O . PHE A 1 112 ? 16.254 -3.157 -4.241 1.00 90.25 112 PHE A O 1
ATOM 901 N N . PHE A 1 113 ? 14.835 -1.571 -4.997 1.00 90.88 113 PHE A N 1
ATOM 902 C CA . PHE A 1 113 ? 13.913 -2.508 -5.636 1.00 90.88 113 PHE A CA 1
ATOM 903 C C . PHE A 1 113 ? 14.597 -3.342 -6.729 1.00 90.88 113 PHE A C 1
ATOM 905 O O . PHE A 1 113 ? 14.414 -4.553 -6.782 1.00 90.88 113 PHE A O 1
ATOM 912 N N . ASP A 1 114 ? 15.469 -2.726 -7.531 1.00 90.06 114 ASP A N 1
ATOM 913 C CA . ASP A 1 114 ? 16.199 -3.424 -8.600 1.00 90.06 114 ASP A CA 1
ATOM 914 C C . ASP A 1 114 ? 17.361 -4.275 -8.095 1.00 90.06 114 ASP A C 1
ATOM 916 O O . ASP A 1 114 ? 17.852 -5.140 -8.811 1.00 90.06 114 ASP A O 1
ATOM 920 N N . SER A 1 115 ? 17.793 -4.072 -6.849 1.00 92.38 115 SER A N 1
ATOM 921 C CA . SER A 1 115 ? 18.824 -4.904 -6.225 1.00 92.38 115 SER A CA 1
ATOM 922 C C . SER A 1 115 ? 18.318 -6.285 -5.785 1.00 92.38 115 SER A C 1
ATOM 924 O O . SER A 1 115 ? 19.116 -7.087 -5.282 1.00 92.38 115 SER A O 1
ATOM 926 N N . ILE A 1 116 ? 17.014 -6.548 -5.912 1.00 94.62 116 ILE A N 1
ATOM 927 C CA . ILE A 1 116 ? 16.357 -7.792 -5.507 1.00 94.62 116 ILE A CA 1
ATOM 928 C C . ILE A 1 116 ? 16.394 -8.794 -6.665 1.00 94.62 116 ILE A C 1
ATOM 930 O O . ILE A 1 116 ? 16.007 -8.481 -7.786 1.00 94.62 116 ILE A O 1
ATOM 934 N N . ASP A 1 117 ? 16.844 -10.005 -6.355 1.00 95.00 117 ASP A N 1
ATOM 935 C CA . ASP A 1 117 ? 16.829 -11.166 -7.241 1.00 95.00 117 ASP A CA 1
ATOM 936 C C . ASP A 1 117 ? 15.430 -11.794 -7.231 1.00 95.00 117 ASP A C 1
ATOM 938 O O . ASP A 1 117 ? 15.016 -12.370 -6.216 1.00 95.00 117 ASP A O 1
ATOM 942 N N . MET A 1 118 ? 14.675 -11.606 -8.313 1.00 95.44 118 MET A N 1
ATOM 943 C CA . MET A 1 118 ? 13.285 -12.047 -8.428 1.00 95.44 118 MET A CA 1
ATOM 944 C C . MET A 1 118 ? 12.843 -12.183 -9.885 1.00 95.44 118 MET A C 1
ATOM 946 O O . MET A 1 118 ? 13.294 -11.428 -10.748 1.00 95.44 118 MET A O 1
ATOM 950 N N . ASP A 1 119 ? 11.938 -13.131 -10.133 1.00 96.56 119 ASP A N 1
ATOM 951 C CA . ASP A 1 119 ? 11.275 -13.293 -11.426 1.00 96.56 119 ASP A CA 1
ATOM 952 C C . ASP A 1 119 ? 10.242 -12.179 -11.685 1.00 96.56 119 ASP A C 1
ATOM 954 O O . ASP A 1 119 ? 9.968 -11.321 -10.838 1.00 96.56 119 ASP A O 1
ATOM 958 N N . GLU A 1 120 ? 9.685 -12.172 -12.894 1.00 96.56 120 GLU A N 1
ATOM 959 C CA . GLU A 1 120 ? 8.735 -11.152 -13.335 1.00 96.56 120 GLU A CA 1
ATOM 960 C C . GLU A 1 120 ? 7.424 -11.179 -12.533 1.00 96.56 120 GLU A C 1
ATOM 962 O O . GLU A 1 120 ? 6.917 -10.127 -12.151 1.00 96.56 120 GLU A O 1
ATOM 967 N N . ASP A 1 121 ? 6.899 -12.369 -12.224 1.00 98.00 121 ASP A N 1
ATOM 968 C CA . ASP A 1 121 ? 5.681 -12.544 -11.421 1.00 98.00 121 ASP A CA 1
ATOM 969 C C . ASP A 1 121 ? 5.854 -11.955 -10.015 1.00 98.00 121 ASP A C 1
ATOM 971 O O . ASP A 1 121 ? 4.996 -11.222 -9.517 1.00 98.00 121 ASP A O 1
ATOM 975 N N . THR A 1 122 ? 6.990 -12.245 -9.379 1.00 97.56 122 THR A N 1
ATOM 976 C CA . THR A 1 122 ? 7.325 -11.746 -8.046 1.00 97.56 122 THR A CA 1
ATOM 977 C C . THR A 1 122 ? 7.553 -10.242 -8.061 1.00 97.56 122 THR A C 1
ATOM 979 O O . THR A 1 122 ? 7.094 -9.546 -7.150 1.00 97.56 122 THR A O 1
ATOM 982 N N . ARG A 1 123 ? 8.228 -9.723 -9.095 1.00 95.94 123 ARG A N 1
ATOM 983 C CA . ARG A 1 123 ? 8.386 -8.279 -9.295 1.00 95.94 123 ARG A CA 1
ATOM 984 C C . ARG A 1 123 ? 7.019 -7.609 -9.405 1.00 95.94 123 ARG A C 1
ATOM 986 O O . ARG A 1 123 ? 6.757 -6.679 -8.647 1.00 95.94 123 ARG A O 1
ATOM 993 N N . TRP A 1 124 ? 6.144 -8.114 -10.272 1.00 96.50 124 TRP A N 1
ATOM 994 C CA . TRP A 1 124 ? 4.801 -7.572 -10.470 1.00 96.50 124 TRP A CA 1
ATOM 995 C C . TRP A 1 124 ? 3.969 -7.595 -9.175 1.00 96.50 124 TRP A C 1
ATOM 997 O O . TRP A 1 124 ? 3.393 -6.570 -8.804 1.00 96.50 124 TRP A O 1
ATOM 1007 N N . LEU A 1 125 ? 3.975 -8.705 -8.424 1.00 96.81 125 LEU A N 1
ATOM 1008 C CA . LEU A 1 125 ? 3.269 -8.793 -7.138 1.00 96.81 125 LEU A CA 1
ATOM 1009 C C . LEU A 1 125 ? 3.811 -7.783 -6.115 1.00 96.81 125 LEU A C 1
ATOM 1011 O O . LEU A 1 125 ? 3.041 -7.143 -5.395 1.00 96.81 125 LEU A O 1
ATOM 1015 N N . LEU A 1 126 ? 5.135 -7.630 -6.032 1.00 94.69 126 LEU A N 1
ATOM 1016 C CA . LEU A 1 126 ? 5.740 -6.668 -5.119 1.00 94.69 126 LEU A CA 1
ATOM 1017 C C . LEU A 1 126 ? 5.384 -5.231 -5.484 1.00 94.69 126 LEU A C 1
ATOM 1019 O O . LEU A 1 126 ? 5.060 -4.472 -4.575 1.00 94.69 126 LEU A O 1
ATOM 1023 N N . GLU A 1 127 ? 5.414 -4.868 -6.770 1.00 93.00 127 GLU A N 1
ATOM 1024 C CA . GLU A 1 127 ? 5.006 -3.539 -7.240 1.00 93.00 127 GLU A CA 1
ATOM 1025 C C . GLU A 1 127 ? 3.541 -3.259 -6.907 1.00 93.00 127 GLU A C 1
ATOM 1027 O O . GLU A 1 127 ? 3.237 -2.219 -6.321 1.00 93.00 127 GLU A O 1
ATOM 1032 N N . ARG A 1 128 ? 2.648 -4.215 -7.194 1.00 93.31 128 ARG A N 1
ATOM 1033 C CA . ARG A 1 128 ? 1.227 -4.143 -6.828 1.00 93.31 128 ARG A CA 1
ATOM 1034 C C . ARG A 1 128 ? 1.049 -3.882 -5.333 1.00 93.31 128 ARG A C 1
ATOM 1036 O O . ARG A 1 128 ? 0.330 -2.965 -4.943 1.00 93.31 128 ARG A O 1
ATOM 1043 N N . GLY A 1 129 ? 1.772 -4.628 -4.500 1.00 92.31 129 GLY A N 1
ATOM 1044 C CA . GLY A 1 129 ? 1.720 -4.511 -3.045 1.00 92.31 129 GLY A CA 1
ATOM 1045 C C . GLY A 1 129 ? 2.150 -3.151 -2.478 1.00 92.31 129 GLY A C 1
ATOM 1046 O O . GLY A 1 129 ? 1.883 -2.884 -1.306 1.00 92.31 129 GLY A O 1
ATOM 1047 N N . LEU A 1 130 ? 2.814 -2.292 -3.263 1.00 89.69 130 LEU A N 1
ATOM 1048 C CA . LEU A 1 130 ? 3.187 -0.932 -2.849 1.00 89.69 130 LEU A CA 1
ATOM 1049 C C . LEU A 1 130 ? 1.995 0.035 -2.861 1.00 89.69 130 LEU A C 1
ATOM 1051 O O . LEU A 1 130 ? 2.029 1.029 -2.139 1.00 89.69 130 LEU A O 1
ATOM 1055 N N . PHE A 1 131 ? 0.961 -0.258 -3.654 1.00 92.31 131 PHE A N 1
ATOM 1056 C CA . PHE A 1 131 ? -0.216 0.598 -3.825 1.00 92.31 131 PHE A CA 1
ATOM 1057 C C . PHE A 1 131 ? -1.408 0.176 -2.962 1.00 92.31 131 PHE A C 1
ATOM 1059 O O . PHE A 1 131 ? -2.345 0.947 -2.823 1.00 92.31 131 PHE A O 1
ATOM 1066 N N . GLU A 1 132 ? -1.387 -1.009 -2.344 1.00 9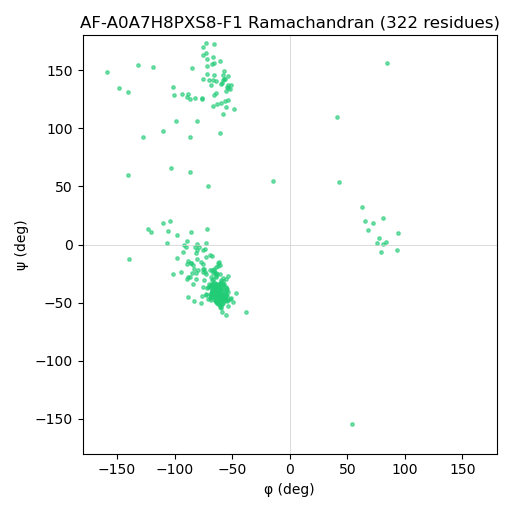1.88 132 GLU A N 1
ATOM 1067 C CA . GLU A 1 132 ? -2.522 -1.553 -1.572 1.00 91.88 132 GLU A CA 1
ATOM 1068 C C . GLU A 1 132 ? -2.855 -0.751 -0.303 1.00 91.88 132 GLU A C 1
ATOM 1070 O O . GLU A 1 132 ? -3.971 -0.845 0.211 1.00 91.88 132 GLU A O 1
ATOM 1075 N N . HIS A 1 133 ? -1.902 0.037 0.205 1.00 90.69 133 HIS A N 1
ATOM 1076 C CA . HIS A 1 133 ? -2.063 0.804 1.438 1.00 90.69 133 HIS A CA 1
ATOM 1077 C C . HIS A 1 133 ? -3.243 1.778 1.369 1.00 90.69 133 HIS A C 1
ATOM 1079 O O . HIS A 1 133 ? -4.168 1.677 2.171 1.00 90.69 133 HIS A O 1
ATOM 1085 N N . ASP A 1 134 ? -3.253 2.695 0.404 1.00 91.56 134 ASP A N 1
ATOM 1086 C CA . ASP A 1 134 ? -4.261 3.756 0.383 1.00 91.56 134 ASP A CA 1
ATOM 1087 C C . ASP A 1 134 ? -5.679 3.208 0.104 1.00 91.56 134 ASP A C 1
ATOM 1089 O O . ASP A 1 134 ? -6.599 3.515 0.866 1.00 91.56 134 ASP A O 1
ATOM 1093 N N . PRO A 1 135 ? -5.893 2.307 -0.878 1.00 95.38 135 PRO A N 1
ATOM 1094 C CA . PRO A 1 135 ? -7.192 1.675 -1.100 1.00 95.38 135 PRO A CA 1
ATOM 1095 C C . PRO A 1 135 ? -7.694 0.861 0.102 1.00 95.38 135 PRO A C 1
ATOM 1097 O O . PRO A 1 135 ? -8.908 0.722 0.286 1.00 95.38 135 PRO A O 1
ATOM 1100 N N . SER A 1 136 ? -6.799 0.359 0.965 1.00 96.12 136 SER A N 1
ATOM 1101 C CA . SER A 1 136 ? -7.205 -0.365 2.177 1.00 96.12 136 SER A CA 1
ATOM 1102 C C . SER A 1 136 ? -7.971 0.506 3.178 1.00 96.12 136 SER A C 1
ATOM 1104 O O . SER A 1 136 ? -8.840 -0.023 3.875 1.00 96.12 136 SER A O 1
ATOM 1106 N N . HIS A 1 137 ? -7.755 1.828 3.201 1.00 95.56 137 HIS A N 1
ATOM 1107 C CA . HIS A 1 137 ? -8.566 2.752 4.006 1.00 95.56 137 HIS A CA 1
ATOM 1108 C C . HIS A 1 137 ? -10.027 2.754 3.555 1.00 95.56 137 HIS A C 1
ATOM 1110 O O . HIS A 1 137 ? -10.943 2.687 4.376 1.00 95.56 137 HIS A O 1
ATOM 1116 N N . ILE A 1 138 ? -10.259 2.752 2.239 1.00 97.00 138 ILE A N 1
ATOM 1117 C CA . ILE A 1 138 ? -11.608 2.718 1.671 1.00 97.00 138 ILE A CA 1
ATOM 1118 C C . ILE A 1 138 ? -12.264 1.365 1.937 1.00 97.00 138 ILE A C 1
ATOM 1120 O O . ILE A 1 138 ? -13.395 1.312 2.423 1.00 97.00 138 ILE A O 1
ATOM 1124 N N . LEU A 1 139 ? -11.556 0.262 1.682 1.00 98.06 139 LEU A N 1
ATOM 1125 C CA . LEU A 1 139 ? -12.099 -1.081 1.887 1.00 98.06 139 LEU A CA 1
ATOM 1126 C C . LEU A 1 139 ? -12.424 -1.348 3.363 1.00 98.06 139 LEU A C 1
ATOM 1128 O O . LEU A 1 139 ? -13.550 -1.732 3.679 1.00 98.06 139 LEU A O 1
ATOM 1132 N N . SER A 1 140 ? -11.480 -1.084 4.270 1.00 97.56 140 SER A N 1
ATOM 1133 C CA . SER A 1 140 ? -11.645 -1.327 5.711 1.00 97.56 140 SER A CA 1
ATOM 1134 C C . SER A 1 140 ? -12.567 -0.316 6.404 1.00 97.56 140 SER A C 1
ATOM 1136 O O . SER A 1 140 ? -13.130 -0.622 7.462 1.00 97.56 140 SER A O 1
ATOM 1138 N N . GLY A 1 141 ? -12.713 0.878 5.822 1.00 96.06 141 GLY A N 1
ATOM 1139 C CA . GLY A 1 141 ? -13.438 2.016 6.382 1.00 96.06 141 GLY A CA 1
ATOM 1140 C C . GLY A 1 141 ? -12.647 2.831 7.412 1.00 96.06 141 GLY A C 1
ATOM 1141 O O . GLY A 1 141 ? -13.187 3.792 7.957 1.00 96.06 141 GLY A O 1
ATOM 1142 N N . TYR A 1 142 ? -11.396 2.472 7.718 1.00 95.56 142 TYR A N 1
ATOM 1143 C CA . TYR A 1 142 ? -10.566 3.260 8.627 1.00 95.56 142 TYR A CA 1
ATOM 1144 C C . TYR A 1 142 ? -10.034 4.511 7.922 1.00 95.56 142 TYR A C 1
ATOM 1146 O O . TYR A 1 142 ? -9.391 4.414 6.882 1.00 95.56 142 TYR A O 1
ATOM 1154 N N . GLY A 1 143 ? -10.276 5.690 8.503 1.00 90.25 143 GLY A N 1
ATOM 1155 C CA . GLY A 1 143 ? -9.826 6.964 7.939 1.00 90.25 143 GLY A CA 1
ATOM 1156 C C . GLY A 1 143 ? -8.301 7.126 7.909 1.00 90.25 143 GLY A C 1
ATOM 1157 O O . GLY A 1 143 ? -7.560 6.330 8.482 1.00 90.25 143 GLY A O 1
ATOM 1158 N N . THR A 1 144 ? -7.837 8.193 7.262 1.00 87.00 144 THR A N 1
ATOM 1159 C CA . THR A 1 144 ? -6.410 8.551 7.146 1.00 87.00 144 THR A CA 1
ATOM 1160 C C . THR A 1 144 ? -5.915 9.449 8.288 1.00 87.00 144 THR A C 1
ATOM 1162 O O . THR A 1 144 ? -4.757 9.868 8.309 1.00 87.00 144 THR A O 1
ATOM 1165 N N . ASP A 1 145 ? -6.771 9.761 9.270 1.00 85.75 145 ASP A N 1
ATOM 1166 C CA . ASP A 1 145 ? -6.324 10.394 10.511 1.00 85.75 145 ASP A CA 1
ATOM 1167 C C . ASP A 1 145 ? -5.433 9.437 11.319 1.00 85.75 145 ASP A C 1
ATOM 1169 O O . ASP A 1 145 ? -5.475 8.227 11.134 1.00 85.75 145 ASP A O 1
ATOM 1173 N N . LEU A 1 146 ? -4.646 9.957 12.265 1.00 85.19 146 LEU A N 1
ATOM 1174 C CA . LEU A 1 146 ? -3.682 9.137 13.007 1.00 85.19 146 LEU A CA 1
ATOM 1175 C C . LEU A 1 146 ? -4.311 7.919 13.713 1.00 85.19 146 LEU A C 1
ATOM 1177 O O . LEU A 1 146 ? -3.680 6.869 13.796 1.00 85.19 146 LEU A O 1
ATOM 1181 N N . SER A 1 147 ? -5.523 8.040 14.257 1.00 90.44 147 SER A N 1
ATOM 1182 C CA . SER A 1 147 ? -6.188 6.897 14.889 1.00 90.44 147 SER A CA 1
ATOM 1183 C C . SER A 1 147 ? -6.673 5.901 13.837 1.00 90.44 147 SER A C 1
ATOM 1185 O O . SER A 1 147 ? -6.465 4.702 14.017 1.00 90.44 147 SER A O 1
ATOM 1187 N N . GLY A 1 148 ? -7.249 6.383 12.736 1.00 92.38 148 GLY A N 1
ATOM 1188 C CA . GLY A 1 148 ? -7.623 5.554 11.590 1.00 92.38 148 GLY A CA 1
ATOM 1189 C C . GLY A 1 148 ? -6.430 4.803 10.984 1.00 92.38 148 GLY A C 1
ATOM 1190 O O . GLY A 1 148 ? -6.497 3.588 10.841 1.00 92.38 148 GLY A O 1
ATOM 1191 N N . GLU A 1 149 ? -5.298 5.475 10.778 1.00 90.38 149 GLU A N 1
ATOM 1192 C CA . GLU A 1 149 ? -4.033 4.893 10.309 1.00 90.38 149 GLU A CA 1
ATOM 1193 C C . GLU A 1 149 ? -3.567 3.744 11.208 1.00 90.38 149 GLU A C 1
ATOM 1195 O O . GLU A 1 149 ? -3.249 2.657 10.737 1.00 90.38 149 GLU A O 1
ATOM 1200 N N . MET A 1 150 ? -3.573 3.934 12.531 1.00 92.06 150 MET A N 1
ATOM 1201 C CA . MET A 1 150 ? -3.154 2.873 13.453 1.00 92.06 150 MET A CA 1
ATOM 1202 C C . MET A 1 150 ? -4.107 1.670 13.435 1.00 92.06 150 MET A C 1
ATOM 1204 O O . MET A 1 150 ? -3.653 0.535 13.587 1.00 92.06 150 MET A O 1
ATOM 1208 N N . LEU A 1 151 ? -5.412 1.886 13.239 1.00 96.31 151 LEU A N 1
ATOM 1209 C CA . LEU A 1 151 ? -6.358 0.785 13.034 1.00 96.31 151 LEU A CA 1
ATOM 1210 C C . LEU A 1 151 ? -6.110 0.096 11.688 1.00 96.31 151 LEU A C 1
ATOM 1212 O O . LEU A 1 151 ? -6.054 -1.133 11.645 1.00 96.31 151 LEU A O 1
ATOM 1216 N N . ASN A 1 152 ? -5.888 0.865 10.622 1.00 96.06 152 ASN A N 1
ATOM 1217 C CA . ASN A 1 152 ? -5.627 0.344 9.287 1.00 96.06 152 ASN A CA 1
ATOM 1218 C C . ASN A 1 152 ? -4.328 -0.475 9.230 1.00 96.06 152 ASN A C 1
ATOM 1220 O O . ASN A 1 152 ? -4.310 -1.558 8.652 1.00 96.06 152 ASN A O 1
ATOM 1224 N N . ILE A 1 153 ? -3.274 -0.048 9.934 1.00 93.56 153 ILE A N 1
ATOM 1225 C CA . ILE A 1 153 ? -2.036 -0.821 10.099 1.00 93.56 153 ILE A CA 1
ATOM 1226 C C . ILE A 1 153 ? -2.338 -2.194 10.710 1.00 93.56 153 ILE A C 1
ATOM 1228 O O . ILE A 1 153 ? -1.879 -3.209 10.188 1.00 93.56 153 ILE A O 1
ATOM 1232 N N . LEU A 1 154 ? -3.110 -2.270 11.801 1.00 97.00 154 LEU A N 1
ATOM 1233 C CA . LEU A 1 154 ? -3.425 -3.560 12.430 1.00 97.00 154 LEU A CA 1
ATOM 1234 C C . LEU A 1 154 ? -4.348 -4.422 11.562 1.00 97.00 154 LEU A C 1
ATOM 1236 O O . LEU A 1 154 ? -4.162 -5.640 11.524 1.00 97.00 154 LEU A O 1
ATOM 1240 N N . TYR A 1 155 ? -5.284 -3.808 10.839 1.00 98.19 155 TYR A N 1
ATOM 1241 C CA . TYR A 1 155 ? -6.079 -4.480 9.813 1.00 98.19 155 TYR A CA 1
ATOM 1242 C C . TYR A 1 155 ? -5.189 -5.093 8.727 1.00 98.19 155 TYR A C 1
ATOM 1244 O O . TYR A 1 155 ? -5.272 -6.296 8.478 1.00 98.19 155 TYR A O 1
ATOM 1252 N N . ALA A 1 156 ? -4.260 -4.321 8.163 1.00 95.44 156 ALA A N 1
ATOM 1253 C CA . ALA A 1 156 ? -3.321 -4.780 7.146 1.00 95.44 156 ALA A CA 1
ATOM 1254 C C . ALA A 1 156 ? -2.400 -5.904 7.653 1.00 95.44 156 ALA A C 1
ATOM 1256 O O . ALA A 1 156 ? -2.092 -6.829 6.900 1.00 95.44 156 ALA A O 1
ATOM 1257 N N . GLN A 1 157 ? -1.999 -5.888 8.932 1.00 95.25 157 GLN A N 1
ATOM 1258 C CA . GLN A 1 157 ? -1.241 -6.995 9.539 1.00 95.25 157 GLN A CA 1
ATOM 1259 C C . GLN A 1 157 ? -2.057 -8.296 9.584 1.00 95.25 157 GLN A C 1
ATOM 1261 O O . GLN A 1 157 ? -1.521 -9.368 9.293 1.00 95.25 157 GLN A O 1
ATOM 1266 N N . GLY A 1 158 ? -3.348 -8.207 9.926 1.00 96.88 158 GLY A N 1
ATOM 1267 C CA . GLY A 1 158 ? -4.272 -9.342 9.870 1.00 96.88 158 GLY A CA 1
ATOM 1268 C C . GLY A 1 158 ? -4.465 -9.849 8.441 1.00 96.88 158 GLY A C 1
ATOM 1269 O O . GLY A 1 158 ? -4.318 -11.044 8.186 1.00 96.88 158 GLY A O 1
ATOM 1270 N N . LEU A 1 159 ? -4.696 -8.929 7.500 1.00 96.25 159 LEU A N 1
ATOM 1271 C CA . LEU A 1 159 ? -4.873 -9.224 6.075 1.00 96.25 159 LEU A CA 1
ATOM 1272 C C . LEU A 1 159 ? -3.630 -9.897 5.467 1.00 96.25 159 LEU A C 1
ATOM 1274 O O . LEU A 1 159 ? -3.728 -10.864 4.715 1.00 96.25 159 LEU A O 1
ATOM 1278 N N . SER A 1 160 ? -2.438 -9.462 5.872 1.00 92.62 160 SER A N 1
ATOM 1279 C CA . SER A 1 160 ? -1.157 -10.039 5.438 1.00 92.62 160 SER A CA 1
ATOM 1280 C C . SER A 1 160 ? -0.846 -11.403 6.072 1.00 92.62 160 SER A C 1
ATOM 1282 O O . SER A 1 160 ? 0.178 -12.006 5.760 1.00 92.62 160 SER A O 1
ATOM 1284 N N . GLY A 1 161 ? -1.689 -11.899 6.985 1.00 92.94 161 GLY A N 1
ATOM 1285 C CA . GLY A 1 161 ? -1.487 -13.186 7.654 1.00 92.94 161 GLY A CA 1
ATOM 1286 C C . GLY A 1 161 ? -0.352 -13.185 8.683 1.00 92.94 161 GLY A C 1
ATOM 1287 O O . GLY A 1 161 ? 0.143 -14.251 9.053 1.00 92.94 161 GLY A O 1
ATOM 1288 N N . VAL A 1 162 ? 0.080 -12.013 9.165 1.00 91.81 162 VAL A N 1
ATOM 1289 C CA . VAL A 1 162 ? 1.113 -11.933 10.205 1.00 91.81 162 VAL A CA 1
ATOM 1290 C C . VAL A 1 162 ? 0.555 -12.528 11.499 1.00 91.81 162 VAL A C 1
ATOM 1292 O O . VAL A 1 162 ? -0.520 -12.106 11.935 1.00 91.81 162 VAL A O 1
ATOM 1295 N N . PRO A 1 163 ? 1.256 -13.474 12.161 1.00 93.56 163 PRO A N 1
ATOM 1296 C CA . PRO A 1 163 ? 0.785 -14.057 13.411 1.00 93.56 163 PRO A CA 1
ATOM 1297 C C . PRO A 1 163 ? 0.469 -12.981 14.445 1.00 93.56 163 PRO A C 1
ATOM 1299 O O . PRO A 1 163 ? 1.262 -12.064 14.655 1.00 93.56 163 PRO A O 1
ATOM 1302 N N . ARG A 1 164 ? -0.671 -13.107 15.129 1.00 94.25 164 ARG A N 1
ATOM 1303 C CA . ARG A 1 164 ? -1.193 -12.061 16.021 1.00 94.25 164 ARG A CA 1
ATOM 1304 C C . ARG A 1 164 ? -0.169 -11.567 17.038 1.00 94.25 164 ARG A C 1
ATOM 1306 O O . ARG A 1 164 ? -0.024 -10.366 17.221 1.00 94.25 164 ARG A O 1
ATOM 1313 N N . TRP A 1 165 ? 0.556 -12.466 17.699 1.00 93.56 165 TRP A N 1
ATOM 1314 C CA . TRP A 1 165 ? 1.560 -12.061 18.686 1.00 93.56 165 TRP A CA 1
ATOM 1315 C C . TRP A 1 165 ? 2.645 -11.169 18.061 1.00 93.56 165 TRP A C 1
ATOM 1317 O O . TRP A 1 165 ? 3.035 -10.177 18.671 1.00 93.56 165 TRP A O 1
ATOM 1327 N N . LEU A 1 166 ? 3.062 -11.454 16.823 1.00 90.62 166 LEU A N 1
ATOM 1328 C CA . LEU A 1 166 ? 4.058 -10.676 16.091 1.00 90.62 166 LEU A CA 1
ATOM 1329 C C . LEU A 1 166 ? 3.477 -9.359 15.566 1.00 90.62 166 LEU A C 1
ATOM 1331 O O . LEU A 1 166 ? 4.160 -8.340 15.614 1.00 90.62 166 LEU A O 1
ATOM 1335 N N . ALA A 1 167 ? 2.213 -9.349 15.136 1.00 92.56 167 ALA A N 1
ATOM 1336 C CA . ALA A 1 167 ? 1.527 -8.129 14.713 1.00 92.56 167 ALA A CA 1
ATOM 1337 C C . ALA A 1 167 ? 1.503 -7.073 15.831 1.00 92.56 167 ALA A C 1
ATOM 1339 O O . ALA A 1 167 ? 1.704 -5.895 15.553 1.00 92.56 167 ALA A O 1
ATOM 1340 N N . PHE A 1 168 ? 1.323 -7.495 17.089 1.00 93.75 168 PHE A N 1
ATOM 1341 C CA . PHE A 1 168 ? 1.301 -6.604 18.257 1.00 93.75 168 PHE A CA 1
ATOM 1342 C C . PHE A 1 168 ? 2.681 -6.359 18.891 1.00 93.75 168 PHE A C 1
ATOM 1344 O O . PHE A 1 168 ? 2.889 -5.292 19.464 1.00 93.75 168 PHE A O 1
ATOM 1351 N N . ALA A 1 169 ? 3.614 -7.313 18.803 1.00 90.00 169 ALA A N 1
ATOM 1352 C CA . ALA A 1 169 ? 4.975 -7.166 19.331 1.00 90.00 169 ALA A CA 1
ATOM 1353 C C . ALA A 1 169 ? 5.946 -6.486 18.346 1.00 90.00 169 ALA A C 1
ATOM 1355 O O . ALA A 1 169 ? 7.031 -6.065 18.738 1.00 90.00 169 ALA A O 1
ATOM 1356 N N . GLY A 1 170 ? 5.587 -6.393 17.065 1.00 86.94 170 GLY A N 1
ATOM 1357 C CA . GLY A 1 170 ? 6.384 -5.714 16.050 1.00 86.94 170 GLY A CA 1
ATOM 1358 C C . GLY A 1 170 ? 6.298 -4.184 16.151 1.00 86.94 170 GLY A C 1
ATOM 1359 O O . GLY A 1 170 ? 5.357 -3.658 16.745 1.00 86.94 170 GLY A O 1
ATOM 1360 N N . PRO A 1 171 ? 7.227 -3.437 15.521 1.00 84.00 171 PRO A N 1
ATOM 1361 C CA . PRO A 1 171 ? 7.271 -1.971 15.603 1.00 84.00 171 PRO A CA 1
ATOM 1362 C C . PRO A 1 171 ? 5.968 -1.273 15.190 1.00 84.00 171 PRO A C 1
ATOM 1364 O O . PRO A 1 171 ? 5.574 -0.295 15.819 1.00 84.00 171 PRO A O 1
ATOM 1367 N N . PHE A 1 172 ? 5.276 -1.811 14.181 1.00 85.19 172 PHE A N 1
ATOM 1368 C CA . PHE A 1 172 ? 3.963 -1.335 13.744 1.00 85.19 172 PHE A CA 1
ATOM 1369 C C . PHE A 1 172 ? 2.919 -1.448 14.867 1.00 85.19 172 PHE A C 1
ATOM 1371 O O . PHE A 1 172 ? 2.330 -0.446 15.258 1.00 85.19 172 PHE A O 1
ATOM 1378 N N . GLY A 1 173 ? 2.756 -2.638 15.456 1.00 88.31 173 GLY A N 1
ATOM 1379 C CA . GLY A 1 173 ? 1.804 -2.862 16.544 1.00 88.31 173 GLY A CA 1
ATOM 1380 C C . GLY A 1 173 ? 2.165 -2.164 17.850 1.00 88.31 173 GLY A C 1
ATOM 1381 O O . GLY A 1 173 ? 1.266 -1.695 18.551 1.00 88.31 173 GLY A O 1
ATOM 1382 N N . ILE A 1 174 ? 3.459 -2.048 18.169 1.00 89.56 174 ILE A N 1
ATOM 1383 C CA . ILE A 1 174 ? 3.931 -1.292 19.335 1.00 89.56 174 ILE A CA 1
ATOM 1384 C C . ILE A 1 174 ? 3.540 0.176 19.184 1.00 89.56 174 ILE A C 1
ATOM 1386 O O . ILE A 1 174 ? 2.900 0.710 20.089 1.00 89.56 174 ILE A O 1
ATOM 1390 N N . LEU A 1 175 ? 3.853 0.812 18.047 1.00 85.75 175 LEU A N 1
ATOM 1391 C CA . LEU A 1 175 ? 3.517 2.219 17.813 1.00 85.75 175 LEU A CA 1
ATOM 1392 C C . LEU A 1 175 ? 2.006 2.465 17.929 1.00 85.75 175 LEU A C 1
ATOM 1394 O O . LEU A 1 175 ? 1.586 3.407 18.603 1.00 85.75 175 LEU A O 1
ATOM 1398 N N . SER A 1 176 ? 1.189 1.582 17.351 1.00 87.19 176 SER A N 1
ATOM 1399 C CA . SER A 1 176 ? -0.268 1.655 17.478 1.00 87.19 176 SER A CA 1
ATOM 1400 C C . SER A 1 176 ? -0.749 1.439 18.917 1.00 87.19 176 SER A C 1
ATOM 1402 O O . SER A 1 176 ? -1.721 2.055 19.343 1.00 87.19 176 SER A O 1
ATOM 1404 N N . SER A 1 177 ? -0.077 0.594 19.702 1.00 88.06 177 SER A N 1
ATOM 1405 C CA . SER A 1 177 ? -0.502 0.242 21.066 1.00 88.06 177 SER A CA 1
ATOM 1406 C C . SER A 1 177 ? -0.121 1.270 22.135 1.00 88.06 177 SER A C 1
ATOM 1408 O O . SER A 1 177 ? -0.754 1.287 23.194 1.00 88.06 177 SER A O 1
ATOM 1410 N N . ILE A 1 178 ? 0.917 2.083 21.905 1.00 87.50 178 ILE A N 1
ATOM 1411 C CA . ILE A 1 178 ? 1.386 3.086 22.878 1.00 87.50 178 ILE A CA 1
ATOM 1412 C C . ILE A 1 178 ? 0.616 4.407 22.807 1.00 87.50 178 ILE A C 1
ATOM 1414 O O . ILE A 1 178 ? 0.678 5.196 23.749 1.00 87.50 178 ILE A O 1
ATOM 1418 N N . ILE A 1 179 ? -0.107 4.668 21.714 1.00 85.00 179 ILE A N 1
ATOM 1419 C CA . ILE A 1 179 ? -0.972 5.846 21.634 1.00 85.00 179 ILE A CA 1
ATOM 1420 C C . ILE A 1 179 ? -2.210 5.671 22.519 1.00 85.00 179 ILE A C 1
ATOM 1422 O O . ILE A 1 179 ? -2.733 4.571 22.694 1.00 85.00 179 ILE A O 1
ATOM 1426 N N . ILE A 1 180 ? -2.682 6.784 23.083 1.00 85.06 180 ILE A N 1
ATOM 1427 C CA . ILE A 1 180 ? -3.856 6.822 23.958 1.00 85.06 180 ILE A CA 1
ATOM 1428 C C . ILE A 1 180 ? -4.819 7.882 23.410 1.00 85.06 180 ILE A C 1
ATOM 1430 O O . ILE A 1 180 ? -4.661 9.066 23.716 1.00 85.06 180 ILE A O 1
ATOM 1434 N N . PRO A 1 181 ? -5.780 7.492 22.556 1.00 86.19 181 PRO A N 1
ATOM 1435 C CA . PRO A 1 181 ? -6.793 8.403 22.035 1.00 86.19 181 PRO A CA 1
ATOM 1436 C C . PRO A 1 181 ? -7.875 8.729 23.074 1.00 86.19 181 PRO A C 1
ATOM 1438 O O . PRO A 1 181 ? -7.981 8.070 24.111 1.00 86.19 181 PRO A O 1
ATOM 1441 N N . LYS A 1 182 ? -8.729 9.715 22.764 1.00 87.69 182 LYS A N 1
ATOM 1442 C CA . LYS A 1 182 ? -9.845 10.166 23.623 1.00 87.69 182 LYS A CA 1
ATOM 1443 C C . LYS A 1 182 ? -10.803 9.060 24.078 1.00 87.69 182 LYS A C 1
ATOM 1445 O O . LYS A 1 182 ? -11.377 9.182 25.151 1.00 87.69 182 LYS A O 1
ATOM 1450 N N . VAL A 1 183 ? -10.944 7.979 23.307 1.00 89.81 183 VAL A N 1
ATOM 1451 C CA . VAL A 1 183 ? -11.770 6.811 23.677 1.00 89.81 183 VAL A CA 1
ATOM 1452 C C . VAL A 1 183 ? -11.222 6.019 24.873 1.00 89.81 183 VAL A C 1
ATOM 1454 O O . VAL A 1 183 ? -11.895 5.141 25.404 1.00 89.81 183 VAL A O 1
ATOM 1457 N N . GLY A 1 184 ? -10.001 6.324 25.320 1.00 92.25 184 GLY A N 1
ATOM 1458 C CA . GLY A 1 184 ? -9.347 5.653 26.433 1.00 92.25 184 GLY A CA 1
ATOM 1459 C C . GLY A 1 184 ? -8.623 4.371 26.019 1.00 92.25 184 GLY A C 1
ATOM 1460 O O . GLY A 1 184 ? -8.926 3.722 25.019 1.00 92.25 184 GLY A O 1
ATOM 1461 N N . TRP A 1 185 ? -7.626 3.987 26.817 1.00 92.69 185 TRP A N 1
ATOM 1462 C CA . TRP A 1 185 ? -6.690 2.912 26.472 1.00 92.69 185 TRP A CA 1
ATOM 1463 C C . TRP A 1 185 ? -7.341 1.526 26.344 1.00 92.69 185 TRP A C 1
ATOM 1465 O O . TRP A 1 185 ? -6.972 0.748 25.463 1.00 92.69 185 TRP A O 1
ATOM 1475 N N . LYS A 1 186 ? -8.319 1.202 27.204 1.00 95.06 186 LYS A N 1
ATOM 1476 C CA . LYS A 1 186 ? -9.007 -0.103 27.174 1.00 95.06 186 LYS A CA 1
ATOM 1477 C C . LYS A 1 186 ? -9.775 -0.294 25.865 1.00 95.06 186 LYS A C 1
ATOM 1479 O O . LYS A 1 186 ? -9.601 -1.318 25.205 1.00 95.06 186 LYS A O 1
ATOM 1484 N N . GLU A 1 187 ? -10.565 0.707 25.488 1.00 95.44 187 GLU A N 1
ATOM 1485 C CA . GLU A 1 187 ? -11.351 0.682 24.256 1.00 95.44 187 GLU A CA 1
ATOM 1486 C C . GLU A 1 187 ? -10.449 0.719 23.024 1.00 95.44 187 GLU A C 1
ATOM 1488 O O . GLU A 1 187 ? -10.611 -0.078 22.104 1.00 95.44 187 GLU A O 1
ATOM 1493 N N . TRP A 1 188 ? -9.398 1.538 23.056 1.00 95.38 188 TRP A N 1
ATOM 1494 C CA . TRP A 1 188 ? -8.404 1.572 21.992 1.00 95.38 188 TRP A CA 1
ATOM 1495 C C . TRP A 1 188 ? -7.763 0.201 21.721 1.00 95.38 188 TRP A C 1
ATOM 1497 O O . TRP A 1 188 ? -7.686 -0.250 20.578 1.00 95.38 188 TRP A O 1
ATOM 1507 N N . ARG A 1 189 ? -7.375 -0.536 22.770 1.00 95.81 189 ARG A N 1
ATOM 1508 C CA . ARG A 1 189 ? -6.844 -1.902 22.609 1.00 95.81 189 ARG A CA 1
ATOM 1509 C C . ARG A 1 189 ? -7.877 -2.891 22.091 1.00 95.81 189 ARG A C 1
ATOM 1511 O O . ARG A 1 189 ? -7.492 -3.841 21.406 1.00 95.81 189 ARG A O 1
ATOM 1518 N N . ARG A 1 190 ? -9.154 -2.719 22.437 1.00 97.12 190 ARG A N 1
ATOM 1519 C CA . ARG A 1 190 ? -10.245 -3.525 21.878 1.00 97.12 190 ARG A CA 1
ATOM 1520 C C . ARG A 1 190 ? -10.355 -3.276 20.373 1.00 97.12 190 ARG A C 1
ATOM 1522 O O . ARG A 1 190 ? -10.321 -4.242 19.618 1.00 97.12 190 ARG A O 1
ATOM 1529 N N . LEU A 1 191 ? -10.368 -2.012 19.950 1.00 97.38 191 LEU A N 1
ATOM 1530 C CA . LEU A 1 191 ? -10.439 -1.607 18.543 1.00 97.38 191 LEU A CA 1
ATOM 1531 C C . LEU A 1 191 ? -9.233 -2.084 17.721 1.00 97.38 191 LEU A C 1
ATOM 1533 O O . LEU A 1 191 ? -9.420 -2.580 16.618 1.00 97.38 191 LEU A O 1
ATOM 1537 N N . LEU A 1 192 ? -8.011 -2.034 18.260 1.00 97.56 192 LEU A N 1
ATOM 1538 C CA . LEU A 1 192 ? -6.825 -2.576 17.577 1.00 97.56 192 LEU A CA 1
ATOM 1539 C C . LEU A 1 192 ? -6.907 -4.094 17.356 1.00 97.56 192 LEU A C 1
ATOM 1541 O O . LEU A 1 192 ? -6.557 -4.600 16.290 1.00 97.56 192 LEU A O 1
ATOM 1545 N N . LYS A 1 193 ? -7.360 -4.842 18.373 1.00 98.06 193 LYS A N 1
ATOM 1546 C CA . LYS A 1 193 ? -7.579 -6.296 18.260 1.00 98.06 193 LYS A CA 1
ATOM 1547 C C . LYS A 1 193 ? -8.668 -6.615 17.246 1.00 98.06 193 LYS A C 1
ATOM 1549 O O . LYS A 1 193 ? -8.551 -7.611 16.538 1.00 98.06 193 LYS A O 1
ATOM 1554 N N . GLU A 1 194 ? -9.699 -5.783 17.208 1.00 98.19 194 GLU A N 1
ATOM 1555 C CA . GLU A 1 194 ? -10.815 -5.901 16.285 1.00 98.19 194 GLU A CA 1
ATOM 1556 C C . GLU A 1 194 ? -10.393 -5.610 14.842 1.00 98.19 194 GLU A C 1
ATOM 1558 O O . GLU A 1 194 ? -10.661 -6.419 13.962 1.00 98.19 194 GLU A O 1
ATOM 1563 N N . ALA A 1 195 ? -9.625 -4.545 14.606 1.00 98.31 195 ALA A N 1
ATOM 1564 C CA . ALA A 1 195 ? -9.042 -4.246 13.300 1.00 98.31 195 ALA A CA 1
ATOM 1565 C C . ALA A 1 195 ? -8.222 -5.426 12.758 1.00 98.31 195 ALA A C 1
ATOM 1567 O O . ALA A 1 195 ? -8.459 -5.883 11.641 1.00 98.31 195 ALA A O 1
ATOM 1568 N N . TYR A 1 196 ? -7.329 -5.987 13.583 1.00 98.56 196 TYR A N 1
ATOM 1569 C CA . TYR A 1 196 ? -6.568 -7.185 13.221 1.00 98.56 196 TYR A CA 1
ATOM 1570 C C . TYR A 1 196 ? -7.474 -8.380 12.894 1.00 98.56 196 TYR A C 1
ATOM 1572 O O . TYR A 1 196 ? -7.242 -9.076 11.905 1.00 98.56 196 TYR A O 1
ATOM 1580 N N . ARG A 1 197 ? -8.512 -8.624 13.709 1.00 98.50 197 ARG A N 1
ATOM 1581 C CA . ARG A 1 197 ? -9.477 -9.713 13.485 1.00 98.50 197 ARG A CA 1
ATOM 1582 C C . ARG A 1 197 ? -10.176 -9.553 12.135 1.00 98.50 197 ARG A C 1
ATOM 1584 O O . ARG A 1 197 ? -10.201 -10.515 11.376 1.00 98.50 197 ARG A O 1
ATOM 1591 N N . ARG A 1 198 ? -10.674 -8.353 11.826 1.00 98.31 198 ARG A N 1
ATOM 1592 C CA . ARG A 1 198 ? -11.343 -8.038 10.553 1.00 98.31 198 ARG A CA 1
ATOM 1593 C C . ARG A 1 198 ? -10.435 -8.315 9.354 1.00 98.31 198 ARG A C 1
ATOM 1595 O O . ARG A 1 198 ? -10.857 -8.975 8.414 1.00 98.31 198 ARG A O 1
ATOM 1602 N N . GLY A 1 199 ? -9.169 -7.896 9.413 1.00 98.25 199 GLY A N 1
ATOM 1603 C CA . GLY A 1 199 ? -8.204 -8.177 8.344 1.00 98.25 199 GLY A CA 1
ATOM 1604 C C . GLY A 1 199 ? -7.934 -9.672 8.161 1.00 98.25 199 GLY A C 1
ATOM 1605 O O . GLY A 1 199 ? -7.915 -10.172 7.039 1.00 98.25 199 GLY A O 1
ATOM 1606 N N . ALA A 1 200 ? -7.776 -10.411 9.263 1.00 98.25 200 ALA A N 1
ATOM 1607 C CA . ALA A 1 200 ? -7.574 -11.858 9.215 1.00 98.25 200 ALA A CA 1
ATOM 1608 C C . ALA A 1 200 ? -8.796 -12.612 8.656 1.00 98.25 200 ALA A C 1
ATOM 1610 O O . ALA A 1 200 ? -8.628 -13.606 7.953 1.00 98.25 200 ALA A O 1
ATOM 1611 N N . GLN A 1 201 ? -10.013 -12.137 8.940 1.00 98.19 201 GLN A N 1
ATOM 1612 C CA . GLN A 1 201 ? -11.245 -12.694 8.375 1.00 98.19 201 GLN A CA 1
ATOM 1613 C C . GLN A 1 201 ? -11.360 -12.435 6.875 1.00 98.19 201 GLN A C 1
ATOM 1615 O O . GLN A 1 201 ? -11.628 -13.375 6.133 1.00 98.19 201 GLN A O 1
ATOM 1620 N N . ALA A 1 202 ? -11.071 -11.210 6.426 1.00 98.19 202 ALA A N 1
ATOM 1621 C CA . ALA A 1 202 ? -11.034 -10.884 5.002 1.00 98.19 202 ALA A CA 1
ATOM 1622 C C . ALA A 1 202 ? -10.035 -11.781 4.249 1.00 98.19 202 ALA A C 1
ATOM 1624 O O . ALA A 1 202 ? -10.392 -12.389 3.246 1.00 98.19 202 ALA A O 1
ATOM 1625 N N . ARG A 1 203 ? -8.823 -11.983 4.797 1.00 96.94 203 ARG A N 1
ATOM 1626 C CA . ARG A 1 203 ? -7.833 -12.922 4.230 1.00 96.94 203 ARG A CA 1
ATOM 1627 C C . ARG A 1 203 ? -8.372 -14.350 4.114 1.00 96.94 203 ARG A C 1
ATOM 1629 O O . ARG A 1 203 ? -8.074 -15.039 3.144 1.00 96.94 203 ARG A O 1
ATOM 1636 N N . ALA A 1 204 ? -9.080 -14.822 5.139 1.00 97.38 204 ALA A N 1
ATOM 1637 C CA . ALA A 1 204 ? -9.634 -16.172 5.155 1.00 97.38 204 ALA A CA 1
ATOM 1638 C C . ALA A 1 204 ? -10.757 -16.351 4.121 1.00 97.38 204 ALA A C 1
ATOM 1640 O O . ALA A 1 204 ? -10.951 -17.461 3.635 1.00 97.38 204 ALA A O 1
ATOM 1641 N N . HIS A 1 205 ? -11.470 -15.271 3.791 1.00 97.94 205 HIS A N 1
ATOM 1642 C CA . HIS A 1 205 ? -12.495 -1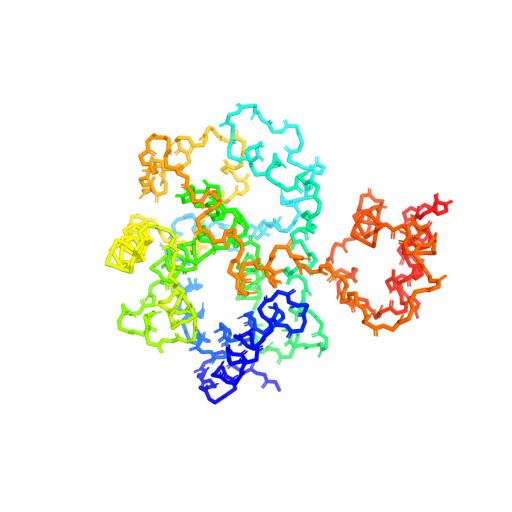5.261 2.755 1.00 97.94 205 HIS A CA 1
ATOM 1643 C C . HIS A 1 205 ? -11.887 -15.213 1.348 1.00 97.94 205 HIS A C 1
ATOM 1645 O O . HIS A 1 205 ? -12.233 -16.036 0.504 1.00 97.94 205 HIS A O 1
ATOM 1651 N N . PHE A 1 206 ? -10.962 -14.278 1.103 1.00 97.75 206 PHE A N 1
ATOM 1652 C CA . PHE A 1 206 ? -10.335 -14.089 -0.201 1.00 97.75 206 PHE A CA 1
ATOM 1653 C C . PHE A 1 206 ? -8.833 -13.777 -0.050 1.00 97.75 206 PHE A C 1
ATOM 1655 O O . PHE A 1 206 ? -8.457 -12.895 0.727 1.00 97.75 206 PHE A O 1
ATOM 1662 N N . PRO A 1 207 ? -7.936 -14.456 -0.793 1.00 96.38 207 PRO A N 1
ATOM 1663 C CA . PRO A 1 207 ? -6.499 -14.208 -0.696 1.00 96.38 207 PRO A CA 1
ATOM 1664 C C . PRO A 1 207 ? -6.136 -12.797 -1.208 1.00 96.38 207 PRO A C 1
ATOM 1666 O O . PRO A 1 207 ? -6.343 -12.514 -2.392 1.00 96.38 207 PRO A O 1
ATOM 1669 N N . PRO A 1 208 ? -5.553 -11.913 -0.372 1.00 95.88 208 PRO A N 1
ATOM 1670 C CA . PRO A 1 208 ? -5.318 -10.504 -0.712 1.00 95.88 208 PRO A CA 1
ATOM 1671 C C . PRO A 1 208 ? -4.414 -10.305 -1.926 1.00 95.88 208 PRO A C 1
ATOM 1673 O O . PRO A 1 208 ? -4.655 -9.411 -2.730 1.00 95.88 208 PRO A O 1
ATOM 1676 N N . GLN A 1 209 ? -3.432 -11.188 -2.120 1.00 95.81 209 GLN A N 1
ATOM 1677 C CA . GLN A 1 209 ? -2.546 -11.141 -3.281 1.00 95.81 209 GLN A CA 1
ATOM 1678 C C . GLN A 1 209 ? -3.284 -11.340 -4.618 1.00 95.81 209 GLN A C 1
ATOM 1680 O O . GLN A 1 209 ? -2.758 -10.984 -5.666 1.00 95.81 209 GLN A O 1
ATOM 1685 N N . ALA A 1 210 ? -4.506 -11.884 -4.598 1.00 97.19 210 ALA A N 1
ATOM 1686 C CA . ALA A 1 210 ? -5.323 -12.115 -5.784 1.00 97.19 210 ALA A CA 1
ATOM 1687 C C . ALA A 1 210 ? -6.497 -11.131 -5.926 1.00 97.19 210 ALA A C 1
ATOM 1689 O O . ALA A 1 210 ? -7.383 -11.384 -6.742 1.00 97.19 210 ALA A O 1
ATOM 1690 N N . TYR A 1 211 ? -6.549 -10.041 -5.150 1.00 97.88 211 TYR A N 1
ATOM 1691 C CA . TYR A 1 211 ? -7.603 -9.029 -5.292 1.00 97.88 211 TYR A CA 1
ATOM 1692 C C . TYR A 1 211 ? -7.503 -8.368 -6.676 1.00 97.88 211 TYR A C 1
ATOM 1694 O O . TYR A 1 211 ? -6.461 -7.778 -6.964 1.00 97.88 211 TYR A O 1
ATOM 1702 N N . PRO A 1 212 ? -8.539 -8.411 -7.535 1.00 97.62 212 PRO A N 1
ATOM 1703 C CA . PRO A 1 212 ? -8.510 -7.793 -8.862 1.00 97.62 212 PRO A CA 1
ATOM 1704 C C . PRO A 1 212 ? -8.935 -6.314 -8.793 1.00 97.62 212 PRO A C 1
ATOM 1706 O O . PRO A 1 212 ? -9.970 -5.936 -9.331 1.00 97.62 212 PRO A O 1
ATOM 1709 N N . TYR A 1 213 ? -8.174 -5.478 -8.072 1.00 97.50 213 TYR A N 1
ATOM 1710 C CA . TYR A 1 213 ? -8.519 -4.077 -7.776 1.00 97.50 213 TYR A CA 1
ATOM 1711 C C . TYR A 1 213 ? -9.006 -3.274 -8.993 1.00 97.50 213 TYR A C 1
ATOM 1713 O O . TYR A 1 213 ? -9.992 -2.551 -8.886 1.00 97.50 213 TYR A O 1
ATOM 1721 N N . GLU A 1 214 ? -8.364 -3.440 -10.146 1.00 96.69 214 GLU A N 1
ATOM 1722 C CA . GLU A 1 214 ? -8.682 -2.751 -11.398 1.00 96.69 214 GLU A CA 1
ATOM 1723 C C . GLU A 1 214 ? -10.112 -3.045 -11.879 1.00 96.69 214 GLU A C 1
ATOM 1725 O O . GLU A 1 214 ? -10.810 -2.150 -12.347 1.00 96.69 214 GLU A O 1
ATOM 1730 N N . GLU A 1 215 ? -10.582 -4.282 -11.698 1.00 97.25 215 GLU A N 1
ATOM 1731 C CA . GLU A 1 215 ? -11.951 -4.707 -12.023 1.00 97.25 215 GLU A CA 1
ATOM 1732 C C . GLU A 1 215 ? -12.966 -4.295 -10.944 1.00 97.25 215 GLU A C 1
ATOM 1734 O O . GLU A 1 215 ? -14.173 -4.240 -11.199 1.00 97.25 215 GLU A O 1
ATOM 1739 N N . LEU A 1 216 ? -12.487 -4.055 -9.721 1.00 98.25 216 LEU A N 1
ATOM 1740 C CA . LEU A 1 216 ? -13.311 -3.702 -8.567 1.00 98.25 216 LEU A CA 1
ATOM 1741 C C . LEU A 1 216 ? -13.539 -2.193 -8.455 1.00 98.25 216 LEU A C 1
ATOM 1743 O O . LEU A 1 216 ? -14.575 -1.790 -7.937 1.00 98.25 216 LEU A O 1
ATOM 1747 N N . PHE A 1 217 ? -12.623 -1.354 -8.945 1.00 98.19 217 PHE A N 1
ATOM 1748 C CA . PHE A 1 217 ? -12.772 0.102 -8.898 1.00 98.19 217 PHE A CA 1
ATOM 1749 C C . PHE A 1 217 ? -14.096 0.631 -9.464 1.00 98.19 217 PHE A C 1
ATOM 1751 O O . PHE A 1 217 ? -14.728 1.424 -8.768 1.00 98.19 217 PHE A O 1
ATOM 1758 N N . PRO A 1 218 ? -14.591 0.205 -10.637 1.00 98.31 218 PRO A N 1
ATOM 1759 C CA . PRO A 1 218 ? -15.861 0.726 -11.142 1.00 98.31 218 PRO A CA 1
ATOM 1760 C C . PRO A 1 218 ? -17.095 0.199 -10.388 1.00 98.31 218 PRO A C 1
ATOM 1762 O O . PRO A 1 218 ? -18.194 0.708 -10.602 1.00 98.31 218 PRO A O 1
ATOM 1765 N N . ARG A 1 219 ? -16.956 -0.813 -9.519 1.00 98.62 219 ARG A N 1
ATOM 1766 C CA . ARG A 1 219 ? -18.090 -1.472 -8.852 1.00 98.62 219 ARG A CA 1
ATOM 1767 C C . ARG A 1 219 ? -18.530 -0.740 -7.580 1.00 98.62 219 ARG A C 1
ATOM 1769 O O . ARG A 1 219 ? -17.683 -0.134 -6.915 1.00 98.62 219 ARG A O 1
ATOM 1776 N N . PRO A 1 220 ? -19.816 -0.831 -7.187 1.00 98.62 220 PRO A N 1
ATOM 1777 C CA . PRO A 1 220 ? -20.304 -0.303 -5.913 1.00 98.62 220 PRO A CA 1
ATOM 1778 C C . PRO A 1 220 ? -19.474 -0.797 -4.723 1.00 98.62 220 PRO A C 1
ATOM 1780 O O . PRO A 1 220 ? -19.185 -1.987 -4.601 1.00 98.62 220 PRO A O 1
ATOM 1783 N N . LEU A 1 221 ? -19.102 0.106 -3.810 1.00 98.44 221 LEU A N 1
ATOM 1784 C CA . LEU A 1 221 ? -18.216 -0.238 -2.688 1.00 98.44 221 LEU A CA 1
ATOM 1785 C C . LEU A 1 221 ? -18.791 -1.339 -1.776 1.00 98.44 221 LEU A C 1
ATOM 1787 O O . LEU A 1 221 ? -18.033 -2.133 -1.219 1.00 98.44 221 LEU A O 1
ATOM 1791 N N . SER A 1 222 ? -20.115 -1.399 -1.616 1.00 97.94 222 SER A N 1
ATOM 1792 C CA . SER A 1 222 ? -20.790 -2.464 -0.864 1.00 97.94 222 SER A CA 1
ATOM 1793 C C . SER A 1 222 ? -20.572 -3.838 -1.495 1.00 97.94 222 SER A C 1
ATOM 1795 O O . SER A 1 222 ? -20.190 -4.765 -0.788 1.00 97.94 222 SER A O 1
ATOM 1797 N N . GLU A 1 223 ? -20.725 -3.948 -2.817 1.00 98.50 223 GLU A N 1
ATOM 1798 C CA . GLU A 1 223 ? -20.503 -5.194 -3.563 1.00 98.50 223 GLU A CA 1
ATOM 1799 C C . GLU A 1 223 ? -19.034 -5.615 -3.525 1.00 98.50 223 GLU A C 1
ATOM 1801 O O . GLU A 1 223 ? -18.723 -6.794 -3.380 1.00 98.50 223 GLU A O 1
ATOM 1806 N N . VAL A 1 224 ? -18.108 -4.653 -3.611 1.00 98.69 224 VAL A N 1
ATOM 1807 C CA . VAL A 1 224 ? -16.670 -4.933 -3.487 1.00 98.69 224 VAL A CA 1
ATOM 1808 C C . VAL A 1 224 ? -16.345 -5.497 -2.105 1.00 98.69 224 VAL A C 1
ATOM 1810 O O . VAL A 1 224 ? -15.616 -6.481 -1.992 1.00 98.69 224 VAL A O 1
ATOM 1813 N N . ARG A 1 225 ? -16.885 -4.894 -1.043 1.00 98.56 225 ARG A N 1
ATOM 1814 C CA . ARG A 1 225 ? -16.699 -5.380 0.329 1.00 98.56 225 ARG A CA 1
ATOM 1815 C C . ARG A 1 225 ? -17.280 -6.775 0.521 1.00 98.56 225 ARG A C 1
ATOM 1817 O O . ARG A 1 225 ? -16.601 -7.616 1.099 1.00 98.56 225 ARG A O 1
ATOM 1824 N N . GLU A 1 226 ? -18.476 -7.031 0.004 1.00 98.38 226 GLU A N 1
ATOM 1825 C CA . GLU A 1 226 ? -19.101 -8.354 0.037 1.00 98.38 226 GLU A CA 1
ATOM 1826 C C . GLU A 1 226 ? -18.250 -9.398 -0.697 1.00 98.38 226 GLU A C 1
ATOM 1828 O O . GLU A 1 226 ? -17.907 -10.423 -0.111 1.00 98.38 226 GLU A O 1
ATOM 1833 N N . TYR A 1 227 ? -17.818 -9.097 -1.926 1.00 98.38 227 TYR A N 1
ATOM 1834 C CA . TYR A 1 227 ? -16.969 -9.972 -2.741 1.00 98.38 227 TYR A CA 1
ATOM 1835 C C . TYR A 1 227 ? -15.636 -10.329 -2.062 1.00 98.38 227 TYR A C 1
ATOM 1837 O O . TYR A 1 227 ? -15.120 -11.431 -2.233 1.00 98.38 227 TYR A O 1
ATOM 1845 N N . LEU A 1 228 ? -15.066 -9.396 -1.295 1.00 98.25 228 LEU A N 1
ATOM 1846 C CA . LEU A 1 228 ? -13.808 -9.591 -0.571 1.00 98.25 228 LEU A CA 1
ATOM 1847 C C . LEU A 1 228 ? -14.006 -10.102 0.868 1.00 98.25 228 LEU A C 1
ATOM 1849 O O . LEU A 1 228 ? -13.023 -10.280 1.589 1.00 98.25 228 LEU A O 1
ATOM 1853 N N . GLY A 1 229 ? -15.249 -10.314 1.314 1.00 97.81 229 GLY A N 1
ATOM 1854 C CA . GLY A 1 229 ? -15.562 -10.726 2.685 1.00 97.81 229 GLY A CA 1
ATOM 1855 C C . GLY A 1 229 ? -15.159 -9.698 3.746 1.00 97.81 229 GLY A C 1
ATOM 1856 O O . GLY A 1 229 ? -14.749 -10.063 4.849 1.00 97.81 229 GLY A O 1
ATOM 1857 N N . ILE A 1 230 ? -15.224 -8.409 3.411 1.00 98.06 230 ILE A N 1
ATOM 1858 C CA . ILE A 1 230 ? -14.863 -7.298 4.292 1.00 98.06 230 ILE A CA 1
ATOM 1859 C C . ILE A 1 230 ? -16.134 -6.718 4.909 1.00 98.06 230 ILE A C 1
ATOM 1861 O O . ILE A 1 230 ? -16.880 -5.982 4.269 1.00 98.06 230 ILE A O 1
ATOM 1865 N N . GLU A 1 231 ? -16.358 -6.993 6.191 1.00 94.06 231 GLU A N 1
ATOM 1866 C CA . GLU A 1 231 ? -17.470 -6.393 6.933 1.00 94.06 231 GLU A CA 1
ATOM 1867 C C . GLU A 1 231 ? -17.287 -4.866 7.039 1.00 94.06 231 GLU A C 1
ATOM 1869 O O . GLU A 1 231 ? -16.206 -4.420 7.447 1.00 94.06 231 GLU A O 1
ATOM 1874 N N . PRO A 1 232 ? -18.298 -4.039 6.711 1.00 94.62 232 PRO A N 1
ATOM 1875 C CA . PRO A 1 232 ? -18.217 -2.594 6.902 1.00 94.62 232 PRO A CA 1
ATOM 1876 C C . PRO A 1 232 ? -18.137 -2.233 8.392 1.00 94.62 232 PRO A C 1
ATOM 1878 O O . PRO A 1 232 ? -18.566 -2.984 9.267 1.00 94.62 232 PRO A O 1
ATOM 1881 N N . LEU A 1 233 ? -17.579 -1.059 8.693 1.00 95.75 233 LEU A N 1
ATOM 1882 C CA . LEU A 1 233 ? -17.651 -0.507 10.047 1.00 95.75 233 LEU A CA 1
ATOM 1883 C C . LEU A 1 233 ? -19.100 -0.128 10.398 1.00 95.75 233 LEU A C 1
ATOM 1885 O O . LEU A 1 233 ? -19.878 0.167 9.488 1.00 95.75 233 LEU A O 1
ATOM 1889 N N . PRO A 1 234 ? -19.457 -0.089 11.698 1.00 93.81 234 PRO A N 1
ATOM 1890 C CA . PRO A 1 234 ? -20.751 0.424 12.128 1.00 93.81 234 PRO A CA 1
ATOM 1891 C C . PRO A 1 234 ? -21.010 1.825 11.574 1.00 93.81 234 PRO A C 1
ATOM 1893 O O . PRO A 1 234 ? -20.090 2.643 11.472 1.00 93.81 234 PRO A O 1
ATOM 1896 N N . GLU A 1 235 ? -22.269 2.107 11.252 1.00 89.19 235 GLU A N 1
ATOM 1897 C CA . GLU A 1 235 ? -22.680 3.423 10.776 1.00 89.19 235 GLU A CA 1
ATOM 1898 C C . GLU A 1 235 ? -22.257 4.521 11.767 1.00 89.19 235 GLU A C 1
ATOM 1900 O O . GLU A 1 235 ? -22.360 4.365 12.986 1.00 89.19 235 GLU A O 1
ATOM 1905 N N . GLY A 1 236 ? -21.708 5.619 11.243 1.00 87.19 236 GLY A N 1
ATOM 1906 C CA . GLY A 1 236 ? -21.211 6.735 12.051 1.00 87.19 236 GLY A CA 1
ATOM 1907 C C . GLY A 1 236 ? -19.871 6.494 12.760 1.00 87.19 236 GLY A C 1
ATOM 1908 O O . GLY A 1 236 ? -19.394 7.397 13.451 1.00 87.19 236 GLY A O 1
ATOM 1909 N N . PHE A 1 237 ? -19.223 5.333 12.593 1.00 92.50 237 PHE A N 1
ATOM 1910 C CA . PHE A 1 237 ? -17.880 5.124 13.135 1.00 92.50 237 PHE A CA 1
ATOM 1911 C C . PHE A 1 237 ? -16.898 6.143 12.542 1.00 92.50 237 PHE A C 1
ATOM 1913 O O . PHE A 1 237 ? -16.688 6.201 11.332 1.00 92.50 237 PHE A O 1
ATOM 1920 N N . SER A 1 238 ? -16.258 6.928 13.407 1.00 90.69 238 SER A N 1
ATOM 1921 C CA . SER A 1 238 ? -15.236 7.889 13.009 1.00 90.69 238 SER A CA 1
ATOM 1922 C C . SER A 1 238 ? -14.185 8.046 14.097 1.00 90.69 238 SER A C 1
ATOM 1924 O O . SER A 1 238 ? -14.493 8.204 15.280 1.00 90.69 238 SER A O 1
ATOM 1926 N N . THR A 1 239 ? -12.926 8.030 13.672 1.00 89.81 239 THR A N 1
ATOM 1927 C CA . THR A 1 239 ? -11.744 8.304 14.495 1.00 89.81 239 THR A CA 1
ATOM 1928 C C . THR A 1 239 ? -11.351 9.782 14.498 1.00 89.81 239 THR A C 1
ATOM 1930 O O . THR A 1 239 ? -10.426 10.185 15.214 1.00 89.81 239 THR A O 1
ATOM 1933 N N . ALA A 1 240 ? -12.075 10.614 13.739 1.00 84.31 240 ALA A N 1
ATOM 1934 C CA . ALA A 1 240 ? -11.773 12.025 13.578 1.00 84.31 240 ALA A CA 1
ATOM 1935 C C . ALA A 1 240 ? -11.658 12.728 14.939 1.00 84.31 240 ALA A C 1
ATOM 1937 O O . ALA A 1 240 ? -12.547 12.705 15.791 1.00 84.31 240 ALA A O 1
ATOM 1938 N N . GLY A 1 241 ? -10.514 13.370 15.156 1.00 77.94 241 GLY A N 1
ATOM 1939 C CA . GLY A 1 241 ? -10.277 14.194 16.332 1.00 77.94 241 GLY A CA 1
ATOM 1940 C C . GLY A 1 241 ? -9.964 13.463 17.638 1.00 77.94 241 GLY A C 1
ATOM 1941 O O . GLY A 1 241 ? -9.803 14.130 18.672 1.00 77.94 241 GLY A O 1
ATOM 1942 N N . TRP A 1 242 ? -9.809 12.134 17.619 1.00 86.06 242 TRP A N 1
ATOM 1943 C CA . TRP A 1 242 ? -9.453 11.346 18.807 1.00 86.06 242 TRP A CA 1
ATOM 1944 C C . TRP A 1 242 ? -8.045 11.635 19.336 1.00 86.06 242 TRP A C 1
ATOM 1946 O O . TRP A 1 242 ? -7.789 11.447 20.526 1.00 86.06 242 TRP A O 1
ATOM 1956 N N . LEU A 1 243 ? -7.146 12.117 18.475 1.00 78.81 243 LEU A N 1
ATOM 1957 C CA . LEU A 1 243 ? -5.763 12.467 18.819 1.00 78.81 243 LEU A CA 1
ATOM 1958 C C . LEU A 1 243 ? -5.413 13.937 18.551 1.00 78.81 243 LEU A C 1
ATOM 1960 O O . LEU A 1 243 ? -4.235 14.306 18.662 1.00 78.81 243 LEU A O 1
ATOM 1964 N N . ASN A 1 244 ? -6.411 14.783 18.257 1.00 69.25 244 ASN A N 1
ATOM 1965 C CA . ASN A 1 244 ? -6.213 16.225 18.096 1.00 69.25 244 ASN A CA 1
ATOM 1966 C C . ASN A 1 244 ? -5.555 16.793 19.361 1.00 69.25 244 ASN A C 1
ATOM 1968 O O . ASN A 1 244 ? -6.108 16.697 20.454 1.00 69.25 244 ASN A O 1
ATOM 1972 N N . GLY A 1 245 ? -4.354 17.360 19.212 1.00 59.69 245 GLY A N 1
ATOM 1973 C CA . GLY A 1 245 ? -3.590 17.961 20.312 1.00 59.69 245 GLY A CA 1
ATOM 1974 C C . GLY A 1 245 ? -2.580 17.045 21.019 1.00 59.69 245 GLY A C 1
ATOM 1975 O O . GLY A 1 245 ? -1.812 17.537 21.846 1.00 59.69 245 GLY A O 1
ATOM 1976 N N . SER A 1 246 ? -2.497 15.754 20.683 1.00 66.44 246 SER A N 1
ATOM 1977 C CA . SER A 1 246 ? -1.402 14.895 21.168 1.00 66.44 246 SER A CA 1
ATOM 1978 C C . SER A 1 246 ? -0.071 15.256 20.484 1.00 66.44 246 SER A C 1
ATOM 1980 O O . SER A 1 246 ? -0.060 15.780 19.371 1.00 66.44 246 SER A O 1
ATOM 1982 N N . PHE A 1 247 ? 1.078 15.004 21.126 1.00 62.75 247 PHE A N 1
ATOM 1983 C CA . PHE A 1 247 ? 2.391 15.288 20.518 1.00 62.75 247 PHE A CA 1
ATOM 1984 C C . PHE A 1 247 ? 2.594 14.523 19.200 1.00 62.75 247 PHE A C 1
ATOM 1986 O O . PHE A 1 247 ? 3.014 15.109 18.204 1.00 62.75 247 PHE A O 1
ATOM 1993 N N . LEU A 1 248 ? 2.223 13.238 19.185 1.00 63.41 248 LEU A N 1
ATOM 1994 C CA . LEU A 1 248 ? 2.208 12.410 17.978 1.00 63.41 248 LEU A CA 1
ATOM 1995 C C . LEU A 1 248 ? 1.177 12.929 16.968 1.00 63.41 248 LEU A C 1
ATOM 1997 O O . LEU A 1 248 ? 1.547 13.173 15.828 1.00 63.41 248 LEU A O 1
ATOM 2001 N N . GLY A 1 249 ? -0.056 13.227 17.385 1.00 59.66 249 GLY A N 1
ATOM 2002 C CA . GLY A 1 249 ? -1.082 13.819 16.519 1.00 59.66 249 GLY A CA 1
ATOM 2003 C C . GLY A 1 249 ? -0.635 15.118 15.851 1.00 59.66 249 GLY A C 1
ATOM 2004 O O . GLY A 1 249 ? -0.850 15.284 14.661 1.00 59.66 249 GLY A O 1
ATOM 2005 N N . ARG A 1 250 ? 0.081 16.002 16.558 1.00 60.38 250 ARG A N 1
ATOM 2006 C CA . ARG A 1 250 ? 0.669 17.222 15.973 1.00 60.38 250 ARG A CA 1
ATOM 2007 C C . ARG A 1 250 ? 1.779 16.932 14.957 1.00 60.38 250 ARG A C 1
ATOM 2009 O O . ARG A 1 250 ? 1.886 17.659 13.980 1.00 60.38 250 ARG A O 1
ATOM 2016 N N . LYS A 1 251 ? 2.597 15.896 15.180 1.00 59.38 251 LYS A N 1
ATOM 2017 C CA . LYS A 1 251 ? 3.668 15.470 14.256 1.00 59.38 251 LYS A CA 1
ATOM 2018 C C . LYS A 1 251 ? 3.117 14.752 13.013 1.00 59.38 251 LYS A C 1
ATOM 2020 O O . LYS A 1 251 ? 3.727 14.840 11.955 1.00 59.38 251 LYS A O 1
ATOM 2025 N N . PHE A 1 252 ? 1.989 14.050 13.141 1.00 57.97 252 PHE A N 1
ATOM 2026 C CA . PHE A 1 252 ? 1.291 13.374 12.040 1.00 57.97 252 PHE A CA 1
ATOM 2027 C C . PHE A 1 252 ? 0.351 14.299 11.260 1.00 57.97 252 PHE A C 1
ATOM 2029 O O . PHE A 1 252 ? 0.279 14.180 10.045 1.00 57.97 252 PHE A O 1
ATOM 2036 N N . ALA A 1 253 ? -0.296 15.271 11.911 1.00 49.91 253 ALA A N 1
ATOM 2037 C CA . ALA A 1 253 ? -1.167 16.253 11.255 1.00 49.91 253 ALA A CA 1
ATOM 2038 C C . ALA A 1 253 ? -0.424 17.164 10.264 1.00 49.91 253 ALA A C 1
ATOM 2040 O O . ALA A 1 253 ? -1.047 17.761 9.395 1.00 49.91 253 ALA A O 1
ATOM 2041 N N . THR A 1 254 ? 0.903 17.279 10.374 1.00 45.12 254 THR A N 1
ATOM 2042 C CA . THR A 1 254 ? 1.721 17.973 9.373 1.00 45.12 254 THR A CA 1
ATOM 2043 C C . THR A 1 254 ? 2.031 17.114 8.143 1.00 45.12 254 THR A C 1
ATOM 2045 O O . THR A 1 254 ? 2.639 17.628 7.217 1.00 45.12 254 THR A O 1
ATOM 2048 N N . GLY A 1 255 ? 1.647 15.831 8.100 1.00 47.41 255 GLY A N 1
ATOM 2049 C CA . GLY A 1 255 ? 1.909 14.938 6.965 1.00 47.41 255 GLY A CA 1
ATOM 2050 C C . GLY A 1 255 ? 3.389 14.872 6.559 1.00 47.41 255 GLY A C 1
ATOM 2051 O O . GLY A 1 255 ? 4.285 15.161 7.356 1.00 47.41 255 GLY A O 1
ATOM 2052 N N . PHE A 1 256 ? 3.633 14.547 5.286 1.00 40.81 256 PHE A N 1
ATOM 2053 C CA . PHE A 1 256 ? 4.933 14.714 4.618 1.00 40.81 256 PHE A CA 1
ATOM 2054 C C . PHE A 1 256 ? 5.272 16.190 4.339 1.00 40.81 256 PHE A C 1
ATOM 2056 O O . PHE A 1 256 ? 6.191 16.460 3.562 1.00 40.81 256 PHE A O 1
ATOM 2063 N N . ALA A 1 257 ? 4.559 17.160 4.929 1.00 35.81 257 ALA A N 1
ATOM 2064 C CA . ALA A 1 257 ? 4.880 18.559 4.700 1.00 35.81 257 ALA A CA 1
ATOM 2065 C C . ALA A 1 257 ? 6.320 18.831 5.163 1.00 35.81 257 ALA A C 1
ATOM 2067 O O . ALA A 1 257 ? 6.755 18.327 6.211 1.00 35.81 257 ALA A O 1
ATOM 2068 N N . PRO A 1 258 ? 7.091 19.615 4.392 1.00 30.48 258 PRO A N 1
ATOM 2069 C CA . PRO A 1 258 ? 8.466 19.917 4.736 1.00 30.48 258 PRO A CA 1
ATOM 2070 C C . PRO A 1 258 ? 8.533 20.480 6.157 1.00 30.48 258 PRO A C 1
ATOM 2072 O O . PRO A 1 258 ? 7.712 21.307 6.563 1.00 30.48 258 PRO A O 1
ATOM 2075 N N . LYS A 1 259 ? 9.525 20.015 6.931 1.00 31.17 259 LYS A N 1
ATOM 2076 C CA . LYS A 1 259 ? 9.806 20.542 8.270 1.00 31.17 259 LYS A CA 1
ATOM 2077 C C . LYS A 1 259 ? 9.836 22.068 8.186 1.00 31.17 259 LYS A C 1
ATOM 2079 O O . LYS A 1 259 ? 10.728 22.625 7.550 1.00 31.17 259 LYS A O 1
ATOM 2084 N N . LYS A 1 260 ? 8.915 22.745 8.879 1.00 28.81 260 LYS A N 1
ATOM 2085 C CA . LYS A 1 260 ? 9.086 24.161 9.217 1.00 28.81 260 LYS A CA 1
ATOM 2086 C C . LYS A 1 260 ? 10.351 24.252 10.067 1.00 28.81 260 LYS A C 1
ATOM 2088 O O . LYS A 1 260 ? 10.327 23.960 11.264 1.00 28.81 260 LYS A O 1
ATOM 2093 N N . ASN A 1 261 ? 11.481 24.573 9.439 1.00 29.84 261 ASN A N 1
ATOM 2094 C CA . ASN A 1 261 ? 12.699 24.901 10.160 1.00 29.84 261 ASN A CA 1
ATOM 2095 C C . ASN A 1 261 ? 12.361 26.054 11.109 1.00 29.84 261 ASN A C 1
ATOM 2097 O O . ASN A 1 261 ? 11.890 27.103 10.675 1.00 29.84 261 ASN A O 1
ATOM 2101 N N . LYS A 1 262 ? 12.612 25.868 12.410 1.00 30.42 262 LYS A N 1
ATOM 2102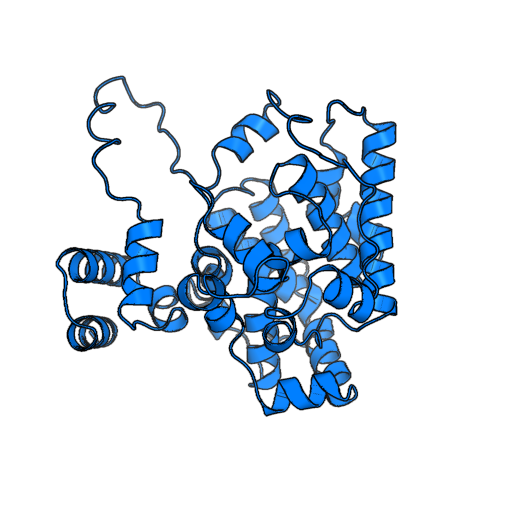 C CA . LYS A 1 262 ? 12.581 26.938 13.421 1.00 30.42 262 LYS A CA 1
ATOM 2103 C C . LYS A 1 262 ? 13.779 27.885 13.238 1.00 30.42 262 LYS A C 1
ATOM 2105 O O . LYS A 1 262 ? 14.522 28.147 14.177 1.00 30.42 262 LYS A O 1
ATOM 2110 N N . ALA A 1 263 ? 13.995 28.375 12.022 1.00 30.92 263 ALA A N 1
ATOM 2111 C CA . ALA A 1 263 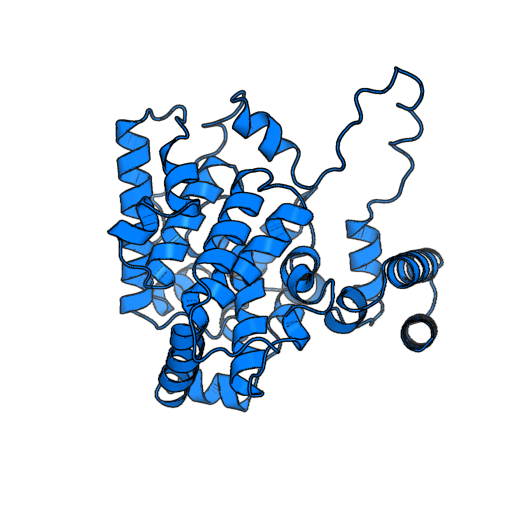? 14.980 29.395 11.715 1.00 30.92 263 ALA A CA 1
ATOM 2112 C C . ALA A 1 263 ? 14.231 30.687 11.364 1.00 30.92 263 ALA A C 1
ATOM 2114 O O . ALA A 1 263 ? 13.733 30.844 10.260 1.00 30.92 263 ALA A O 1
ATOM 2115 N N . LYS A 1 264 ? 14.133 31.559 12.375 1.00 33.41 264 LYS A N 1
ATOM 2116 C CA . LYS A 1 264 ? 13.948 33.021 12.330 1.00 33.41 264 LYS A CA 1
ATOM 2117 C C . LYS A 1 264 ? 12.957 33.596 11.293 1.00 33.41 264 LYS A C 1
ATOM 2119 O O . LYS A 1 264 ? 13.259 33.704 10.115 1.00 33.41 264 LYS A O 1
ATOM 2124 N N . ASN A 1 265 ? 11.837 34.094 11.826 1.00 35.50 265 ASN A N 1
ATOM 2125 C CA . ASN A 1 265 ? 10.882 35.128 11.372 1.00 35.50 265 ASN A CA 1
ATOM 2126 C C . ASN A 1 265 ? 11.276 36.093 10.217 1.00 35.50 265 ASN A C 1
ATOM 2128 O O . ASN A 1 265 ? 11.167 37.307 10.381 1.00 35.50 265 ASN A O 1
ATOM 2132 N N . LYS A 1 266 ? 11.679 35.620 9.030 1.00 29.52 266 LYS A N 1
ATOM 2133 C CA . LYS A 1 266 ? 11.827 36.508 7.856 1.00 29.52 266 LYS A CA 1
ATOM 2134 C C . LYS A 1 266 ? 11.346 35.941 6.515 1.00 29.52 266 LYS A C 1
ATOM 2136 O O . LYS A 1 266 ? 11.151 36.720 5.596 1.00 29.52 266 LYS A O 1
ATOM 2141 N N . SER A 1 267 ? 11.059 34.642 6.409 1.00 34.81 267 SER A N 1
ATOM 2142 C CA . SER A 1 267 ? 10.692 33.982 5.138 1.00 34.81 267 SER A CA 1
ATOM 2143 C C . SER A 1 267 ? 9.226 33.536 5.040 1.00 34.81 267 SER A C 1
ATOM 2145 O O . SER A 1 267 ? 8.872 32.707 4.204 1.00 34.81 267 SER A O 1
ATOM 2147 N N . GLN A 1 268 ? 8.338 34.078 5.879 1.00 30.53 268 GLN A N 1
ATOM 2148 C CA . GLN A 1 268 ? 6.930 33.663 5.899 1.00 30.53 268 GLN A CA 1
ATOM 2149 C C . GLN A 1 268 ? 6.182 34.026 4.598 1.00 30.53 268 GLN A C 1
ATOM 2151 O O . GLN A 1 268 ? 5.241 33.332 4.248 1.00 30.53 268 GLN A O 1
ATOM 2156 N N . LYS A 1 269 ? 6.665 35.026 3.839 1.00 29.64 269 LYS A N 1
ATOM 2157 C CA . LYS A 1 269 ? 6.158 35.382 2.498 1.00 29.64 269 LYS A CA 1
ATOM 2158 C C . LYS A 1 269 ? 6.771 34.584 1.336 1.00 29.64 269 LYS A C 1
ATOM 2160 O O . LYS A 1 269 ? 6.208 34.590 0.252 1.00 29.64 269 LYS A O 1
ATOM 2165 N N . GLU A 1 270 ? 7.899 33.897 1.531 1.00 28.94 270 GLU A N 1
ATOM 2166 C CA . GLU A 1 270 ? 8.585 33.154 0.452 1.00 28.94 270 GLU A CA 1
ATOM 2167 C C . GLU A 1 270 ? 8.181 31.672 0.403 1.00 28.94 270 GLU A C 1
ATOM 2169 O O . GLU A 1 270 ? 8.274 31.030 -0.640 1.00 28.94 270 GLU A O 1
ATOM 2174 N N . ALA A 1 271 ? 7.699 31.108 1.516 1.00 33.09 271 ALA A N 1
ATOM 2175 C CA . ALA A 1 271 ? 7.216 29.724 1.556 1.00 33.09 271 ALA A CA 1
ATOM 2176 C C . ALA A 1 271 ? 5.830 29.542 0.906 1.00 33.09 271 ALA A C 1
ATOM 2178 O O . ALA A 1 271 ? 5.498 28.431 0.505 1.00 33.09 271 ALA A O 1
ATOM 2179 N N . GLU A 1 272 ? 5.047 30.617 0.774 1.00 33.25 272 GLU A N 1
ATOM 2180 C CA . GLU A 1 272 ? 3.729 30.624 0.118 1.00 33.25 272 GLU A CA 1
ATOM 2181 C C . GLU A 1 272 ? 3.816 30.725 -1.418 1.00 33.25 272 GLU A C 1
ATOM 2183 O O . GLU A 1 272 ? 2.804 30.558 -2.089 1.00 33.25 272 GLU A O 1
ATOM 2188 N N . SER A 1 273 ? 5.008 30.951 -1.994 1.00 37.47 273 SER A N 1
ATOM 2189 C CA . SER A 1 273 ? 5.189 31.119 -3.448 1.00 37.47 273 SER A CA 1
ATOM 2190 C C . SER A 1 273 ? 5.848 29.927 -4.155 1.00 37.47 273 SER A C 1
ATOM 2192 O O . SER A 1 273 ? 6.107 30.009 -5.358 1.00 37.47 273 SER A O 1
ATOM 2194 N N . LYS A 1 274 ? 6.175 28.837 -3.445 1.00 43.50 274 LYS A N 1
ATOM 2195 C CA . LYS A 1 274 ? 6.704 27.630 -4.093 1.00 43.50 274 LYS A CA 1
ATOM 2196 C C . LYS A 1 274 ? 5.546 26.743 -4.556 1.00 43.50 274 LYS A C 1
ATOM 2198 O O . LYS A 1 274 ? 4.710 26.396 -3.723 1.00 43.50 274 LYS A O 1
ATOM 2203 N N . PRO A 1 275 ? 5.493 26.366 -5.844 1.00 55.84 275 PRO A N 1
ATOM 2204 C CA . PRO A 1 275 ? 4.462 25.467 -6.344 1.00 55.84 275 PRO A CA 1
ATOM 2205 C C . PRO A 1 275 ? 4.503 24.137 -5.583 1.00 55.84 275 PRO A C 1
ATOM 2207 O O . PRO A 1 275 ? 5.581 23.643 -5.236 1.00 55.84 275 PRO A O 1
ATOM 2210 N N . ASP A 1 276 ? 3.327 23.574 -5.301 1.00 77.00 276 ASP A N 1
ATOM 2211 C CA . ASP A 1 276 ? 3.205 22.278 -4.636 1.00 77.00 276 ASP A CA 1
ATOM 2212 C C . ASP A 1 276 ? 3.936 21.212 -5.465 1.00 77.00 276 ASP A C 1
ATOM 2214 O O . ASP A 1 276 ? 3.546 20.883 -6.586 1.00 77.00 276 ASP A O 1
ATOM 2218 N N . ILE A 1 277 ? 5.030 20.682 -4.910 1.00 79.62 277 ILE A N 1
ATOM 2219 C CA . ILE A 1 277 ? 5.882 19.678 -5.560 1.00 79.62 277 ILE A CA 1
ATOM 2220 C C . ILE A 1 277 ? 5.068 18.433 -5.929 1.00 79.62 277 ILE A C 1
ATOM 2222 O O . ILE A 1 277 ? 5.374 17.783 -6.932 1.00 79.62 277 ILE A O 1
ATOM 2226 N N . SER A 1 278 ? 4.039 18.100 -5.149 1.00 81.06 278 SER A N 1
ATOM 2227 C CA . SER A 1 278 ? 3.154 16.965 -5.423 1.00 81.06 278 SER A CA 1
ATOM 2228 C C . SER A 1 278 ? 2.302 17.238 -6.658 1.00 81.06 278 SER A C 1
ATOM 2230 O O . SER A 1 278 ? 2.276 16.408 -7.562 1.00 81.06 278 SER A O 1
ATOM 2232 N N . ALA A 1 279 ? 1.706 18.431 -6.749 1.00 83.81 279 ALA A N 1
ATOM 2233 C CA . ALA A 1 279 ? 0.930 18.857 -7.911 1.00 83.81 279 ALA A CA 1
ATOM 2234 C C . ALA A 1 279 ? 1.792 18.929 -9.180 1.00 83.81 279 ALA A C 1
ATOM 2236 O O . ALA A 1 279 ? 1.397 18.421 -10.224 1.00 83.81 279 ALA A O 1
ATOM 2237 N N . LEU A 1 280 ? 3.009 19.477 -9.087 1.00 87.19 280 LEU A N 1
ATOM 2238 C CA . LEU A 1 280 ? 3.951 19.478 -10.211 1.00 87.19 280 LEU A CA 1
ATOM 2239 C C . LEU A 1 280 ? 4.391 18.068 -10.611 1.00 87.19 280 LEU A C 1
ATOM 2241 O O . LEU A 1 280 ? 4.582 17.799 -11.790 1.00 87.19 280 LEU A O 1
ATOM 2245 N N . SER A 1 281 ? 4.560 17.163 -9.646 1.00 89.69 281 SER A N 1
ATOM 2246 C CA . SER A 1 281 ? 4.879 15.767 -9.955 1.00 89.69 281 SER A CA 1
ATOM 2247 C C . SER A 1 281 ? 3.705 15.080 -10.648 1.00 89.69 281 SER A C 1
ATOM 2249 O O . SER A 1 281 ? 3.946 14.336 -11.592 1.00 89.69 281 SER A O 1
ATOM 2251 N N . GLN A 1 282 ? 2.462 15.332 -10.221 1.00 88.00 282 GLN A N 1
ATOM 2252 C CA . GLN A 1 282 ? 1.265 14.793 -10.878 1.00 88.00 282 GLN A CA 1
ATOM 2253 C C . GLN A 1 282 ? 1.164 15.315 -12.314 1.00 88.00 282 GLN A C 1
ATOM 2255 O O . GLN A 1 282 ? 0.948 14.542 -13.239 1.00 88.00 282 GLN A O 1
ATOM 2260 N N . LEU A 1 283 ? 1.461 16.601 -12.514 1.00 89.81 283 LEU A N 1
ATOM 2261 C CA . LEU A 1 283 ? 1.461 17.252 -13.820 1.00 89.81 283 LEU A CA 1
ATOM 2262 C C . LEU A 1 283 ? 2.406 16.590 -14.837 1.00 89.81 283 LEU A C 1
ATOM 2264 O O . LEU A 1 283 ? 2.105 16.561 -16.031 1.00 89.81 283 LEU A O 1
ATOM 2268 N N . VAL A 1 284 ? 3.551 16.078 -14.372 1.00 92.50 284 VAL A N 1
ATOM 2269 C CA . VAL A 1 284 ? 4.508 15.319 -15.196 1.00 92.50 284 VAL A CA 1
ATOM 2270 C C . VAL A 1 284 ? 3.883 14.003 -15.669 1.00 92.50 284 VAL A C 1
ATOM 2272 O O . VAL A 1 284 ? 3.989 13.667 -16.848 1.00 92.50 284 VAL A O 1
ATOM 2275 N N . ILE A 1 285 ? 3.190 13.291 -14.774 1.00 92.38 285 ILE A N 1
ATOM 2276 C CA . ILE A 1 285 ? 2.534 12.013 -15.089 1.00 92.38 285 ILE A CA 1
ATOM 2277 C C . ILE A 1 285 ? 1.344 12.217 -16.029 1.00 92.38 285 ILE A C 1
ATOM 2279 O O . ILE A 1 285 ? 1.197 11.500 -17.019 1.00 92.38 285 ILE A O 1
ATOM 2283 N N . ASP A 1 286 ? 0.534 13.246 -15.779 1.00 90.25 286 ASP A N 1
ATOM 2284 C CA . ASP A 1 286 ? -0.621 13.587 -16.614 1.00 90.25 286 ASP A CA 1
ATOM 2285 C C . ASP A 1 286 ? -0.203 13.984 -18.042 1.00 90.25 286 ASP A C 1
ATOM 2287 O O . ASP A 1 286 ? -0.963 13.798 -18.989 1.00 90.25 286 ASP A O 1
ATOM 2291 N N . ARG A 1 287 ? 1.036 14.469 -18.221 1.00 91.00 287 ARG A N 1
ATOM 2292 C CA . ARG A 1 287 ? 1.648 14.758 -19.532 1.00 91.00 287 ARG A CA 1
ATOM 2293 C C . ARG A 1 287 ? 2.322 13.552 -20.197 1.00 91.00 287 ARG A C 1
ATOM 2295 O O . ARG A 1 287 ? 3.009 13.711 -21.207 1.00 91.00 287 ARG A O 1
ATOM 2302 N N . GLY A 1 288 ? 2.119 12.345 -19.676 1.00 89.62 288 GLY A N 1
ATOM 2303 C CA . GLY A 1 288 ? 2.507 11.100 -20.344 1.00 89.62 288 GLY A CA 1
ATOM 2304 C C . GLY A 1 288 ? 3.876 10.546 -19.953 1.00 89.62 288 GLY A C 1
ATOM 2305 O O . GLY A 1 288 ? 4.335 9.594 -20.579 1.00 89.62 288 GLY A O 1
ATOM 2306 N N . VAL A 1 289 ? 4.525 11.086 -18.917 1.00 93.19 289 VAL A N 1
ATOM 2307 C CA . VAL A 1 289 ? 5.654 10.388 -18.290 1.00 93.19 289 VAL A CA 1
ATOM 2308 C C . VAL A 1 289 ? 5.116 9.257 -17.426 1.00 93.19 289 VAL A C 1
ATOM 2310 O O . VAL A 1 289 ? 4.309 9.474 -16.524 1.00 93.19 289 VAL A O 1
ATOM 2313 N N . HIS A 1 290 ? 5.602 8.043 -17.657 1.00 92.31 290 HIS A N 1
ATOM 2314 C CA . HIS A 1 290 ? 5.208 6.907 -16.846 1.00 92.31 290 HIS A CA 1
ATOM 2315 C C . HIS A 1 290 ? 5.753 7.039 -15.408 1.00 92.31 290 HIS A C 1
ATOM 2317 O O . HIS A 1 290 ? 6.913 7.396 -15.178 1.00 92.31 290 HIS A O 1
ATOM 2323 N N . TRP A 1 291 ? 4.928 6.720 -14.405 1.00 90.94 291 TRP A N 1
ATOM 2324 C CA . TRP A 1 291 ? 5.259 6.943 -12.992 1.00 90.94 291 TRP A CA 1
ATOM 2325 C C . TRP A 1 291 ? 6.505 6.168 -12.526 1.00 90.94 291 TRP A C 1
ATOM 2327 O O . TRP A 1 291 ? 7.274 6.678 -11.708 1.00 90.94 291 TRP A O 1
ATOM 2337 N N . ARG A 1 292 ? 6.742 4.958 -13.062 1.00 90.12 292 ARG A N 1
ATOM 2338 C CA . ARG A 1 292 ? 7.965 4.170 -12.791 1.00 90.12 292 ARG A CA 1
ATOM 2339 C C . ARG A 1 292 ? 9.218 4.936 -13.207 1.00 90.12 292 ARG A C 1
ATOM 2341 O O . ARG A 1 292 ? 10.147 5.034 -12.410 1.00 90.12 292 ARG A O 1
ATOM 2348 N N . ASP A 1 293 ? 9.224 5.508 -14.407 1.00 91.81 293 ASP A N 1
ATOM 2349 C CA . ASP A 1 293 ? 10.391 6.204 -14.954 1.00 91.81 293 ASP A CA 1
ATOM 2350 C C . ASP A 1 293 ? 10.659 7.484 -14.173 1.00 91.81 293 ASP A C 1
ATOM 2352 O O . ASP A 1 293 ? 11.784 7.725 -13.734 1.00 91.81 293 ASP A O 1
ATOM 2356 N N . PHE A 1 294 ? 9.598 8.232 -13.859 1.00 92.31 294 PHE A N 1
ATOM 2357 C CA . PHE A 1 294 ? 9.700 9.392 -12.981 1.00 92.31 294 PHE A CA 1
ATOM 2358 C C . PHE A 1 294 ? 10.301 9.033 -11.616 1.00 92.31 294 PHE A C 1
ATOM 2360 O O . PHE A 1 294 ? 11.200 9.720 -11.137 1.00 92.31 294 PHE A O 1
ATOM 2367 N N . MET A 1 295 ? 9.843 7.951 -10.978 1.00 90.50 295 MET A N 1
ATOM 2368 C CA . MET A 1 295 ? 10.311 7.561 -9.641 1.00 90.50 295 MET A CA 1
ATOM 2369 C C . MET A 1 295 ? 11.717 6.944 -9.630 1.00 90.50 295 MET A C 1
ATOM 2371 O O . MET A 1 295 ? 12.374 6.971 -8.585 1.00 90.50 295 MET A O 1
ATOM 2375 N N . ARG A 1 296 ? 12.184 6.432 -10.774 1.00 90.38 296 ARG A N 1
ATOM 2376 C CA . ARG A 1 296 ? 13.559 5.957 -10.998 1.00 90.38 296 ARG A CA 1
ATOM 2377 C C . ARG A 1 296 ? 14.530 7.091 -11.312 1.00 90.38 296 ARG A C 1
ATOM 2379 O O . ARG A 1 296 ? 15.706 6.981 -10.967 1.00 90.38 296 ARG A O 1
ATOM 2386 N N . ALA A 1 297 ? 14.047 8.164 -11.934 1.00 90.44 297 ALA A N 1
ATOM 2387 C CA . ALA A 1 297 ? 14.859 9.319 -12.275 1.00 90.44 297 ALA A CA 1
ATOM 2388 C C . ALA A 1 297 ? 15.531 9.934 -11.035 1.00 90.44 297 ALA A C 1
ATOM 2390 O O . ALA A 1 297 ? 14.953 10.013 -9.943 1.00 90.44 297 ALA A O 1
ATOM 2391 N N . GLY A 1 298 ? 16.770 10.399 -11.213 1.00 88.69 298 GLY A N 1
ATOM 2392 C CA . GLY A 1 298 ? 17.498 11.136 -10.181 1.00 88.69 298 GLY A CA 1
ATOM 2393 C C . GLY A 1 298 ? 16.766 12.421 -9.779 1.00 88.69 298 GLY A C 1
ATOM 2394 O O . GLY A 1 298 ? 15.970 12.960 -10.546 1.00 88.69 298 GLY A O 1
ATOM 2395 N N . LYS A 1 299 ? 17.044 12.945 -8.578 1.00 87.19 299 LYS A N 1
ATOM 2396 C CA . LYS A 1 299 ? 16.347 14.136 -8.051 1.00 87.19 299 LYS A CA 1
ATOM 2397 C C . LYS A 1 299 ? 16.427 15.343 -8.986 1.00 87.19 299 LYS A C 1
ATOM 2399 O O . LYS A 1 299 ? 15.410 15.984 -9.209 1.00 87.19 299 LYS A O 1
ATOM 2404 N N . GLU A 1 300 ? 17.600 15.593 -9.560 1.00 90.75 300 GLU A N 1
ATOM 2405 C CA . GLU A 1 300 ? 17.813 16.690 -10.509 1.00 90.75 300 GLU A CA 1
ATOM 2406 C C . GLU A 1 300 ? 16.986 16.505 -11.790 1.00 90.75 300 GLU A C 1
ATOM 2408 O O . GLU A 1 300 ? 16.353 17.446 -12.254 1.00 90.75 300 GLU A O 1
ATOM 2413 N N . CYS A 1 301 ? 16.914 15.282 -12.328 1.00 93.25 301 CYS A N 1
ATOM 2414 C CA . CYS A 1 301 ? 16.059 14.972 -13.478 1.00 93.25 301 CYS A CA 1
ATOM 2415 C C . CYS A 1 301 ? 14.573 15.170 -13.129 1.00 93.25 301 CYS A C 1
ATOM 2417 O O . CYS A 1 301 ? 13.849 15.822 -13.874 1.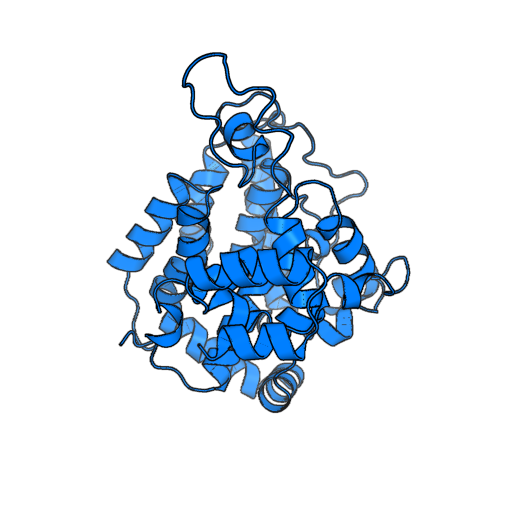00 93.25 301 CYS A O 1
ATOM 2419 N N . GLN A 1 302 ? 14.115 14.716 -11.954 1.00 92.06 302 GLN A N 1
ATOM 2420 C CA . GLN A 1 302 ? 12.742 14.972 -11.495 1.00 92.06 302 GLN A CA 1
ATOM 2421 C C . GLN A 1 302 ? 12.432 16.470 -11.363 1.00 92.06 302 GLN A C 1
ATOM 2423 O O . GLN A 1 302 ? 11.312 16.888 -11.645 1.00 92.06 302 GLN A O 1
ATOM 2428 N N . GLU A 1 303 ? 13.385 17.277 -10.895 1.00 92.62 303 GLU A N 1
ATOM 2429 C CA . GLU A 1 303 ? 13.243 18.736 -10.816 1.00 92.62 303 GLU A CA 1
ATOM 2430 C C . GLU A 1 303 ? 13.098 19.351 -12.211 1.00 92.62 303 GLU A C 1
ATOM 2432 O O . GLU A 1 303 ? 12.112 20.047 -12.455 1.00 92.62 303 GLU A O 1
ATOM 2437 N N . ARG A 1 304 ? 13.969 18.988 -13.160 1.00 94.50 304 ARG A N 1
ATOM 2438 C CA . ARG A 1 304 ? 13.875 19.453 -14.554 1.00 94.50 304 ARG A CA 1
ATOM 2439 C C . ARG A 1 304 ? 12.579 19.017 -15.237 1.00 94.50 304 ARG A C 1
ATOM 2441 O O . ARG A 1 304 ? 11.947 19.820 -15.915 1.00 94.50 304 ARG A O 1
ATOM 2448 N N . LEU A 1 305 ? 12.122 17.784 -15.011 1.00 95.12 305 LEU A N 1
ATOM 2449 C CA . LEU A 1 305 ? 10.834 17.301 -15.524 1.00 95.12 305 LEU A CA 1
ATOM 2450 C C . LEU A 1 305 ? 9.661 18.137 -15.001 1.00 95.12 305 LEU A C 1
ATOM 2452 O O . LEU A 1 305 ? 8.771 18.490 -15.774 1.00 95.12 305 LEU A O 1
ATOM 2456 N N . ARG A 1 306 ? 9.663 18.497 -13.711 1.00 94.81 306 ARG A N 1
ATOM 2457 C CA . ARG A 1 306 ? 8.631 19.369 -13.123 1.00 94.81 306 ARG A CA 1
ATOM 2458 C C . ARG A 1 306 ? 8.655 20.769 -13.736 1.00 94.81 306 ARG A C 1
ATOM 2460 O O . ARG A 1 306 ? 7.591 21.311 -14.022 1.00 94.81 306 ARG A O 1
ATOM 2467 N N . GLU A 1 307 ? 9.836 21.342 -13.956 1.00 93.75 307 GLU A N 1
ATOM 2468 C CA . GLU A 1 307 ? 9.997 22.654 -14.604 1.00 93.75 307 GLU A CA 1
ATOM 2469 C C . GLU A 1 307 ? 9.509 22.635 -16.062 1.00 93.75 307 GLU A C 1
ATOM 2471 O O . GLU A 1 307 ? 8.756 23.514 -16.492 1.00 93.75 307 GLU A O 1
ATOM 2476 N N . LEU A 1 308 ? 9.865 21.591 -16.815 1.00 94.38 308 LEU A N 1
ATOM 2477 C CA . LEU A 1 308 ? 9.383 21.378 -18.180 1.00 94.38 308 LEU A CA 1
ATOM 2478 C C . LEU A 1 308 ? 7.856 21.220 -18.213 1.00 94.38 308 LEU A C 1
ATOM 2480 O O . LEU A 1 308 ? 7.186 21.869 -19.015 1.00 94.38 308 LEU A O 1
ATOM 2484 N N . ALA A 1 309 ? 7.275 20.428 -17.310 1.00 93.00 309 ALA A N 1
ATOM 2485 C CA . ALA A 1 309 ? 5.825 20.268 -17.235 1.00 93.00 309 ALA A CA 1
ATOM 2486 C C . ALA A 1 309 ? 5.115 21.587 -16.880 1.00 93.00 309 ALA A C 1
ATOM 2488 O O . ALA A 1 309 ? 4.105 21.924 -17.502 1.00 93.00 309 ALA A O 1
ATOM 2489 N N . ALA A 1 310 ? 5.662 22.361 -15.934 1.00 92.19 310 ALA A N 1
ATOM 2490 C CA . ALA A 1 310 ? 5.129 23.666 -15.533 1.00 92.19 310 ALA A CA 1
ATOM 2491 C C . ALA A 1 310 ? 5.175 24.710 -16.662 1.00 92.19 310 ALA A C 1
ATOM 2493 O O . ALA A 1 310 ? 4.275 25.540 -16.765 1.00 92.19 310 ALA A O 1
ATOM 2494 N N . SER A 1 311 ? 6.192 24.651 -17.527 1.00 92.81 311 SER A N 1
ATOM 2495 C CA . SER A 1 311 ? 6.314 25.517 -18.712 1.00 92.81 311 SER A CA 1
ATOM 2496 C C . SER A 1 311 ? 5.475 25.055 -19.910 1.00 92.81 311 SER A C 1
ATOM 2498 O O . SER A 1 311 ? 5.479 25.708 -20.951 1.00 92.81 311 SER A O 1
ATOM 2500 N N . GLY A 1 312 ? 4.726 23.956 -19.773 1.00 91.69 312 GLY A N 1
ATOM 2501 C CA . GLY A 1 312 ? 3.846 23.452 -20.825 1.00 91.69 312 GLY A CA 1
ATOM 2502 C C . GLY A 1 312 ? 4.559 22.642 -21.907 1.00 91.69 312 GLY A C 1
ATOM 2503 O O . GLY A 1 312 ? 4.029 22.529 -23.009 1.00 91.69 312 GLY A O 1
ATOM 2504 N N . ALA A 1 313 ? 5.730 22.069 -21.609 1.00 92.12 313 ALA A N 1
ATOM 2505 C CA . ALA A 1 313 ? 6.442 21.197 -22.540 1.00 92.12 313 ALA A CA 1
ATOM 2506 C C . ALA A 1 313 ? 5.585 19.994 -22.980 1.00 92.12 313 ALA A C 1
ATOM 2508 O O . ALA A 1 313 ? 4.742 19.498 -22.224 1.00 92.12 313 ALA A O 1
ATOM 2509 N N . SER A 1 314 ? 5.825 19.525 -24.208 1.00 92.06 314 SER A N 1
ATOM 2510 C CA . SER A 1 314 ? 5.140 18.364 -24.777 1.00 92.06 314 SER A CA 1
ATOM 2511 C C . SER A 1 314 ? 5.608 17.048 -24.144 1.00 92.06 314 SER A C 1
ATOM 2513 O O . SER A 1 314 ? 6.659 16.989 -23.495 1.00 92.06 314 SER A O 1
ATOM 2515 N N . SER A 1 315 ? 4.841 15.975 -24.358 1.00 91.88 315 SER A N 1
ATOM 2516 C CA . SER A 1 315 ? 5.177 14.641 -23.846 1.00 91.88 315 SER A CA 1
ATOM 2517 C C . SER A 1 315 ? 6.521 14.147 -24.389 1.00 91.88 315 SER A C 1
ATOM 2519 O O . SER A 1 315 ? 7.350 13.641 -23.635 1.00 91.88 315 SER A O 1
ATOM 2521 N N . GLU A 1 316 ? 6.801 14.395 -25.671 1.00 92.62 316 GLU A N 1
ATOM 2522 C CA . GLU A 1 316 ? 8.054 14.006 -26.328 1.00 92.62 316 GLU A CA 1
ATOM 2523 C C . GLU A 1 316 ? 9.255 14.697 -25.680 1.00 92.62 316 GLU A C 1
ATOM 2525 O O . GLU A 1 316 ? 10.299 14.080 -25.470 1.00 92.62 316 GLU A O 1
ATOM 2530 N N . ARG A 1 317 ? 9.105 15.978 -25.311 1.00 92.75 317 ARG A N 1
ATOM 2531 C CA . ARG A 1 317 ? 10.170 16.725 -24.638 1.00 92.75 317 ARG A CA 1
ATOM 2532 C C . ARG A 1 317 ? 10.445 16.183 -23.237 1.00 92.75 317 ARG A C 1
ATOM 2534 O O . ARG A 1 317 ? 11.607 16.121 -22.840 1.00 92.75 317 ARG A O 1
ATOM 2541 N N . LEU A 1 318 ? 9.403 15.794 -22.505 1.00 93.00 318 LEU A N 1
ATOM 2542 C CA . LEU A 1 318 ? 9.548 15.175 -21.187 1.00 93.00 318 LEU A CA 1
ATOM 2543 C C . LEU A 1 318 ? 10.200 13.787 -21.282 1.00 93.00 318 LEU A C 1
ATOM 2545 O O . LEU A 1 318 ? 11.076 13.473 -20.482 1.00 93.00 318 LEU A O 1
ATOM 2549 N N . GLN A 1 319 ? 9.839 12.977 -22.280 1.00 92.25 319 GLN A N 1
ATOM 2550 C CA . GLN A 1 319 ? 10.473 11.672 -22.503 1.00 92.25 319 GLN A CA 1
ATOM 2551 C C . GLN A 1 319 ? 11.947 11.792 -22.913 1.00 92.25 319 GLN A C 1
ATOM 2553 O O . GLN A 1 319 ? 12.782 11.016 -22.448 1.00 92.25 319 GLN A O 1
ATOM 2558 N N . ALA A 1 320 ? 12.292 12.794 -23.727 1.00 91.81 320 ALA A N 1
ATOM 2559 C CA . ALA A 1 320 ? 13.683 13.069 -24.076 1.00 91.81 320 ALA A CA 1
ATOM 2560 C C . ALA A 1 320 ? 14.532 13.398 -22.836 1.00 91.81 320 ALA A C 1
ATOM 2562 O O . ALA A 1 320 ? 15.678 12.971 -22.749 1.00 91.81 320 ALA A O 1
ATOM 2563 N N . GLU A 1 321 ? 13.968 14.107 -21.854 1.00 93.62 321 GLU A N 1
ATOM 2564 C CA . GLU A 1 321 ? 14.665 14.439 -20.607 1.00 93.62 321 GLU A CA 1
ATOM 2565 C C . GLU A 1 321 ? 14.941 13.214 -19.721 1.00 93.62 321 GLU A C 1
ATOM 2567 O O . GLU A 1 321 ? 15.951 13.187 -19.028 1.00 93.62 321 GLU A O 1
ATOM 2572 N N . LEU A 1 322 ? 14.092 12.182 -19.762 1.00 88.69 322 LEU A N 1
ATOM 2573 C CA . LEU A 1 322 ? 14.346 10.917 -19.055 1.00 88.69 322 LEU A CA 1
ATOM 2574 C C . LEU A 1 322 ? 15.510 10.114 -19.649 1.00 88.69 322 LEU A C 1
ATOM 2576 O O . LEU A 1 322 ? 16.059 9.247 -18.973 1.00 88.69 322 LEU A O 1
ATOM 2580 N N . SER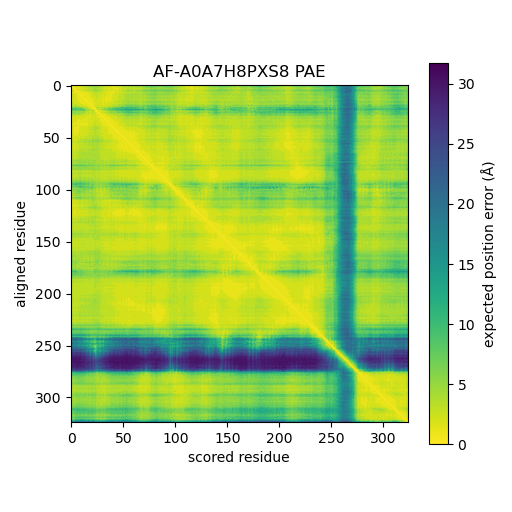 A 1 323 ? 15.844 10.374 -20.913 1.00 82.56 323 SER A N 1
ATOM 2581 C CA . SER A 1 323 ? 16.875 9.647 -21.658 1.00 82.56 323 SER A CA 1
ATOM 2582 C C . SER A 1 323 ? 18.261 10.304 -21.577 1.00 82.56 323 SER A C 1
ATOM 2584 O O . SER A 1 323 ? 19.224 9.721 -22.075 1.00 82.56 323 SER A O 1
ATOM 2586 N N . ASN A 1 324 ? 18.353 11.500 -20.979 1.00 71.56 324 ASN A N 1
ATOM 2587 C CA . ASN A 1 324 ? 19.582 12.284 -20.796 1.00 71.56 324 ASN A CA 1
ATOM 2588 C C . ASN A 1 324 ? 20.195 12.066 -19.407 1.00 71.56 324 ASN A C 1
ATOM 2590 O O . ASN A 1 324 ? 21.441 11.988 -19.332 1.00 71.56 324 ASN A O 1
#

pLDDT: mean 87.15, std 16.17, range [28.81, 98.69]

Radius of gyration: 19.95 Å; Cα contacts (8 Å, |Δi|>4): 421; chains: 1; bounding box: 44×59×54 Å

Solvent-accessible surface area (backbone atoms only — not comparable to full-atom values): 17693 Å² total; per-residue (Å²): 121,47,60,36,89,44,65,39,57,71,62,11,53,48,25,37,49,51,15,69,79,37,61,50,33,72,83,8,49,40,17,53,62,49,18,49,49,24,57,39,15,48,54,54,61,47,49,52,55,52,22,63,75,31,76,59,16,36,48,44,64,72,67,57,74,61,55,74,61,54,68,32,61,88,65,15,70,79,30,45,86,69,6,38,24,24,54,44,30,61,58,57,70,36,90,90,50,67,61,67,63,68,61,35,32,37,44,41,44,92,51,52,55,78,36,46,60,69,56,70,64,55,47,51,53,54,58,47,62,45,57,50,64,68,58,43,30,66,61,56,56,33,49,87,48,75,59,14,41,40,31,42,52,32,17,51,34,17,37,71,64,46,56,67,71,53,42,49,71,32,62,70,27,42,60,47,64,72,58,70,43,74,77,35,60,71,54,48,54,50,50,38,55,46,28,20,49,52,16,36,48,15,31,74,64,34,59,65,95,38,61,60,59,78,76,39,24,64,34,47,39,67,58,48,23,58,75,39,44,38,74,73,62,63,88,88,71,74,52,81,71,38,44,71,82,38,76,64,37,56,59,50,74,50,41,73,56,76,81,80,69,95,70,71,102,74,54,80,77,61,68,77,70,59,76,58,65,57,60,37,51,49,47,30,40,77,46,69,46,54,66,68,59,56,39,58,43,52,71,68,53,45,51,51,42,29,53,41,39,74,74,64,55,52,48,68,60,53,54,53,58,77,74,108

Mean predicted aligned error: 6.6 Å

Secondary structure (DSSP, 8-state):
-EETTS--HHHHHHHHHHHHHSTTSHHHHTHHHHHHHHHHHHHHHHHHHHHHHSHHHHHHHHH---HHHHTSHHHHTTSPTTBHHHHHHHHHTSTTPPPHHHHHGGGTGGGTGGGEE--HHHHHHHHHTTTSHHHHHHHH---SSHHHHHHHHHHHHHHTT--HHHHHHSHHHHHHHH---TT-HHHHHHHHHHHHHHHHHHHHHS-GGG--HHHHTTSBHHHHHHHTT-PPPPTT---TTTTTT-HHHHHHTTTTPPP-----SS-TTTGGGS--HHHHHHHHHHTT--HHHHHHS-HHHHHHHHHHHHTT--HHHHHHHHT-

Sequence (324 aa):
MIRLDRRYYLRGLYAAFRWMMNPVSEGGAKQVPRARIYLTGPQILKDVEEMRRHPVGARLLREKPDFGEACQLKNLENMPEGSFGHAYYKMMSAPGIAPAYLLAGLAYRDGFFDSIDMDEDTRWLLERGLFEHDPSHILSGYGTDLSGEMLNILYAQGLSGVPRWLAFAGPFGILSSIIIPKVGWKEWRRLLKEAYRRGAQARAHFPPQAYPYEELFPRPLSEVREYLGIEPLPEGFSTAGWLNGSFLGRKFATGFAPKKNKAKNKSQKEAESKPDISALSQLVIDRGVHWRDFMRAGKECQERLRELAASGASSERLQAELSN

Foldseek 3Di:
DAELCDAQVVQLQVLLVQCLVQVQALSNLLSVLVNCSNHCSNVLVVLLVVLCVDPLSVVCLVVLDDVLVCQFLVNLVPFDPLALSVLLNVQCPPPPRFRLLSSLLSCLPPNNLVVYDDDPSSSSLSSNVSRVQSSLCSLQVQDPQPLSSLLSQLLVCLLSVPPPVCSCVGSSNVSQQPDAFQVGNVVSVVSSVVSSVQNVQLCVQPPPSSQPVSVRRNPRSVVSNVNSVHDYDPPPDDPPPRCVPPPVSVSPVCGNPPPPPPPDDDCPVVVVPDPDLSVLLSLLVVLPDPSNLLSNDDPVLVVVSSVCSVVVHHSVVNVVSSVD